Protein AF-A0A2E7SMY2-F1 (afdb_monomer)

Structure (mmCIF, N/CA/C/O backbone):
data_AF-A0A2E7SMY2-F1
#
_entry.id   AF-A0A2E7SMY2-F1
#
loop_
_atom_site.group_PDB
_atom_site.id
_atom_site.type_symbol
_atom_site.label_atom_id
_atom_site.label_alt_id
_atom_site.label_comp_id
_atom_site.label_asym_id
_atom_site.label_entity_id
_atom_site.label_seq_id
_atom_site.pdbx_PDB_ins_code
_atom_site.Cartn_x
_atom_site.Cartn_y
_atom_site.Cartn_z
_atom_site.occupancy
_atom_site.B_iso_or_equiv
_atom_site.auth_seq_id
_atom_site.auth_comp_id
_atom_site.auth_asym_id
_atom_site.auth_atom_id
_atom_site.pdbx_PDB_model_num
ATOM 1 N N . MET A 1 1 ? 43.739 27.733 -89.674 1.00 48.97 1 MET A N 1
ATOM 2 C CA . MET A 1 1 ? 43.282 26.503 -88.997 1.00 48.97 1 MET A CA 1
ATOM 3 C C . MET A 1 1 ? 43.674 26.650 -87.533 1.00 48.97 1 MET A C 1
ATOM 5 O O . MET A 1 1 ? 44.848 26.537 -87.219 1.00 48.97 1 MET A O 1
ATOM 9 N N . ALA A 1 2 ? 42.738 27.077 -86.688 1.00 45.75 2 ALA A N 1
ATOM 10 C CA . ALA A 1 2 ? 42.959 27.344 -85.267 1.00 45.75 2 ALA A CA 1
ATOM 11 C C . ALA A 1 2 ? 41.791 26.719 -84.498 1.00 45.75 2 ALA A C 1
ATOM 13 O O . ALA A 1 2 ? 40.633 26.977 -84.824 1.00 45.75 2 ALA A O 1
ATOM 14 N N . LEU A 1 3 ? 42.115 25.830 -83.561 1.00 45.59 3 LEU A N 1
ATOM 15 C CA . LEU A 1 3 ? 41.170 25.071 -82.748 1.00 45.59 3 LEU A CA 1
ATOM 16 C C . LEU A 1 3 ? 40.531 25.994 -81.703 1.00 45.59 3 LEU A C 1
ATOM 18 O O . LEU A 1 3 ? 41.228 26.617 -80.905 1.00 45.59 3 LEU A O 1
ATOM 22 N N . SER A 1 4 ? 39.200 26.069 -81.715 1.00 52.06 4 SER A N 1
ATOM 23 C CA . SER A 1 4 ? 38.393 26.717 -80.685 1.00 52.06 4 SER A CA 1
ATOM 24 C C . SER A 1 4 ? 38.454 25.905 -79.390 1.00 52.06 4 SER A C 1
ATOM 26 O O . SER A 1 4 ? 37.925 24.794 -79.325 1.00 52.06 4 SER A O 1
ATOM 28 N N . GLY A 1 5 ? 39.087 26.459 -78.357 1.00 44.16 5 GLY A N 1
ATOM 29 C CA . GLY A 1 5 ? 39.013 25.930 -76.999 1.00 44.16 5 GLY A CA 1
ATOM 30 C C . GLY A 1 5 ? 37.615 26.147 -76.428 1.00 44.16 5 GLY A C 1
ATOM 31 O O . GLY A 1 5 ? 37.268 27.259 -76.039 1.00 44.16 5 GLY A O 1
ATOM 32 N N . GLY A 1 6 ? 36.805 25.088 -76.400 1.00 51.91 6 GLY A N 1
ATOM 33 C CA . GLY A 1 6 ? 35.556 25.069 -75.649 1.00 51.91 6 GLY A CA 1
ATOM 34 C C . GLY A 1 6 ? 35.859 25.141 -74.155 1.00 51.91 6 GLY A C 1
ATOM 35 O O . GLY A 1 6 ? 36.512 24.255 -73.607 1.00 51.91 6 GLY A O 1
ATOM 36 N N . ALA A 1 7 ? 35.399 26.202 -73.498 1.00 47.94 7 ALA A N 1
ATOM 37 C CA . ALA A 1 7 ? 35.401 26.288 -72.047 1.00 47.94 7 ALA A CA 1
ATOM 38 C C . ALA A 1 7 ? 34.444 25.221 -71.488 1.00 47.94 7 ALA A C 1
ATOM 40 O O . ALA A 1 7 ? 33.233 25.296 -71.696 1.00 47.94 7 ALA A O 1
ATOM 41 N N . LEU A 1 8 ? 34.985 24.218 -70.794 1.00 48.34 8 LEU A N 1
ATOM 42 C CA . LEU A 1 8 ? 34.192 23.304 -69.978 1.00 48.34 8 LEU A CA 1
ATOM 43 C C . LEU A 1 8 ? 33.606 24.108 -68.813 1.00 48.34 8 LEU A C 1
ATOM 45 O O . LEU A 1 8 ? 34.329 24.588 -67.941 1.00 48.34 8 LEU A O 1
ATOM 49 N N . GLY A 1 9 ? 32.289 24.296 -68.842 1.00 42.78 9 GLY A N 1
ATOM 50 C CA . GLY A 1 9 ? 31.537 24.930 -67.771 1.00 42.78 9 GLY A CA 1
ATOM 51 C C . GLY A 1 9 ? 31.576 24.077 -66.508 1.00 42.78 9 GLY A C 1
ATOM 52 O O . GLY A 1 9 ? 30.846 23.098 -66.388 1.00 42.78 9 GLY A O 1
ATOM 53 N N . CYS A 1 10 ? 32.397 24.469 -65.538 1.00 46.75 10 CYS A N 1
ATOM 54 C CA . CYS A 1 10 ? 32.338 23.944 -64.178 1.00 46.75 10 CYS A CA 1
ATOM 55 C C . CYS A 1 10 ? 31.215 24.658 -63.410 1.00 46.75 10 CYS A C 1
ATOM 57 O O . CYS A 1 10 ? 31.465 25.521 -62.569 1.00 46.75 10 CYS A O 1
ATOM 59 N N . SER A 1 11 ? 29.958 24.333 -63.714 1.00 46.50 11 SER A N 1
ATOM 60 C CA . SER A 1 11 ? 28.812 24.722 -62.888 1.00 46.50 11 SER A CA 1
ATOM 61 C C . SER A 1 11 ? 28.410 23.541 -62.001 1.00 46.50 11 SER A C 1
ATOM 63 O O . SER A 1 11 ? 27.933 22.524 -62.485 1.00 46.50 11 SER A O 1
ATOM 65 N N . LYS A 1 12 ? 28.685 23.699 -60.698 1.00 55.66 12 LYS A N 1
ATOM 66 C CA . LYS A 1 12 ? 28.256 22.908 -59.527 1.00 55.66 12 LYS A CA 1
ATOM 67 C C . LYS A 1 12 ? 27.312 21.717 -59.786 1.00 55.66 12 LYS A C 1
ATOM 69 O O . LYS A 1 12 ? 26.125 21.935 -59.984 1.00 55.66 12 LYS A O 1
ATOM 74 N N . ILE A 1 13 ? 27.792 20.500 -59.508 1.00 47.25 13 ILE A N 1
ATOM 75 C CA . ILE A 1 13 ? 27.077 19.493 -58.690 1.00 47.25 13 ILE A CA 1
ATOM 76 C C . ILE A 1 13 ? 28.114 18.835 -57.763 1.00 47.25 13 ILE A C 1
ATOM 78 O O . ILE A 1 13 ? 28.345 17.635 -57.764 1.00 47.25 13 ILE A O 1
ATOM 82 N N . GLY A 1 14 ? 28.791 19.662 -56.966 1.00 41.94 14 GLY A N 1
ATOM 83 C CA . GLY A 1 14 ? 29.379 19.228 -55.700 1.00 41.94 14 GLY A CA 1
ATOM 84 C C . GLY A 1 14 ? 28.298 19.304 -54.631 1.00 41.94 14 GLY A C 1
ATOM 85 O O . GLY A 1 14 ? 28.424 20.051 -53.668 1.00 41.94 14 GLY A O 1
ATOM 86 N N . GLY A 1 15 ? 27.170 18.638 -54.879 1.00 42.31 15 GLY A N 1
ATOM 87 C CA . GLY A 1 15 ? 26.205 18.346 -53.842 1.00 42.31 15 GLY A CA 1
ATOM 88 C C . GLY A 1 15 ? 26.786 17.217 -53.016 1.00 42.31 15 GLY A C 1
ATOM 89 O O . GLY A 1 15 ? 26.300 16.095 -53.098 1.00 42.31 15 GLY A O 1
ATOM 90 N N . GLU A 1 16 ? 27.781 17.521 -52.183 1.00 46.47 16 GLU A N 1
ATOM 91 C CA . GLU A 1 16 ? 27.769 16.915 -50.862 1.00 46.47 16 GLU A CA 1
ATOM 92 C C . GLU A 1 16 ? 26.482 17.423 -50.207 1.00 46.47 16 GLU A C 1
ATOM 94 O O . GLU A 1 16 ? 26.459 18.348 -49.399 1.00 46.47 16 GLU A O 1
ATOM 99 N N . GLY A 1 17 ? 25.357 16.815 -50.595 1.00 40.88 17 GLY A N 1
ATOM 100 C CA . GLY A 1 17 ? 24.381 16.473 -49.598 1.00 40.88 17 GLY A CA 1
ATOM 101 C C . GLY A 1 17 ? 25.189 15.669 -48.604 1.00 40.88 17 GLY A C 1
ATOM 102 O O . GLY A 1 17 ? 25.409 14.478 -48.804 1.00 40.88 17 GLY A O 1
ATOM 103 N N . ILE A 1 18 ? 25.699 16.353 -47.577 1.00 49.97 18 ILE A N 1
ATOM 104 C CA . ILE A 1 18 ? 25.811 15.778 -46.253 1.00 49.97 18 ILE A CA 1
ATOM 105 C C . ILE A 1 18 ? 24.456 15.110 -46.105 1.00 49.97 18 ILE A C 1
ATOM 107 O O . ILE A 1 18 ? 23.443 15.795 -45.951 1.00 49.97 18 ILE A O 1
ATOM 111 N N . ALA A 1 19 ? 24.412 13.805 -46.370 1.00 54.25 19 ALA A N 1
ATOM 112 C CA . ALA A 1 19 ? 23.239 12.999 -46.161 1.00 54.25 19 ALA A CA 1
ATOM 113 C C . ALA A 1 19 ? 23.098 13.049 -44.652 1.00 54.25 19 ALA A C 1
ATOM 115 O O . ALA A 1 19 ? 23.738 12.281 -43.936 1.00 54.25 19 ALA A O 1
ATOM 116 N N . GLY A 1 20 ? 22.411 14.097 -44.186 1.00 52.16 20 GLY A N 1
ATOM 117 C CA . GLY A 1 20 ? 22.112 14.312 -42.795 1.00 52.16 20 GLY A CA 1
ATOM 118 C C . GLY A 1 20 ? 21.468 13.017 -42.385 1.00 52.16 20 GLY A C 1
ATOM 119 O O . GLY A 1 20 ? 20.419 12.661 -42.930 1.00 52.16 20 GLY A O 1
ATOM 120 N N . GLN A 1 21 ? 22.177 12.265 -41.544 1.00 55.28 21 GLN A N 1
ATOM 121 C CA . GLN A 1 21 ? 21.653 11.041 -40.974 1.00 55.28 21 GLN A CA 1
ATOM 122 C C . GLN A 1 21 ? 20.224 11.345 -40.528 1.00 55.28 21 GLN A C 1
ATOM 124 O O . GLN A 1 21 ? 19.989 12.458 -40.033 1.00 55.28 21 GLN A O 1
ATOM 129 N N . PRO A 1 22 ? 19.263 10.439 -40.779 1.00 57.53 22 PRO A N 1
ATOM 130 C CA . PRO A 1 22 ? 17.884 10.683 -40.404 1.00 57.53 22 PRO A CA 1
ATOM 131 C C . PRO A 1 22 ? 17.863 11.132 -38.946 1.00 57.53 22 PRO A C 1
ATOM 133 O O . PRO A 1 22 ? 18.251 10.384 -38.053 1.00 57.53 22 PRO A O 1
ATOM 136 N N . GLN A 1 23 ? 17.490 12.392 -38.725 1.00 64.12 23 GLN A N 1
ATOM 137 C CA . GLN A 1 23 ? 17.403 12.931 -37.382 1.00 64.12 23 GLN A CA 1
ATOM 138 C C . GLN A 1 23 ? 16.237 12.212 -36.718 1.00 64.12 23 GLN A C 1
ATOM 140 O O . GLN A 1 23 ? 15.113 12.237 -37.212 1.00 64.12 23 GLN A O 1
ATOM 145 N N . TYR A 1 24 ? 16.489 11.503 -35.630 1.00 65.69 24 TYR A N 1
ATOM 146 C CA . TYR A 1 24 ? 15.400 10.974 -34.827 1.00 65.69 24 TYR A CA 1
ATOM 147 C C . TYR A 1 24 ? 14.934 12.073 -33.882 1.00 65.69 24 TYR A C 1
ATOM 149 O O . TYR A 1 24 ? 15.748 12.795 -33.303 1.00 65.69 24 TYR A O 1
ATOM 157 N N . ALA A 1 25 ? 13.619 12.195 -33.715 1.00 68.94 25 ALA A N 1
ATOM 158 C CA . ALA A 1 25 ? 13.074 12.937 -32.594 1.00 68.94 25 ALA A CA 1
ATOM 159 C C . ALA A 1 25 ? 13.575 12.312 -31.284 1.00 68.94 25 ALA A C 1
ATOM 161 O O . ALA A 1 25 ? 13.945 11.131 -31.239 1.00 68.94 25 ALA A O 1
ATOM 162 N N . ALA A 1 26 ? 13.563 13.107 -30.215 1.00 70.12 26 ALA A N 1
ATOM 163 C CA . ALA A 1 26 ? 13.779 12.568 -28.884 1.00 70.12 26 ALA A CA 1
ATOM 164 C C . ALA A 1 26 ? 12.754 11.446 -28.623 1.00 70.12 26 ALA A C 1
ATOM 166 O O . ALA A 1 26 ? 11.582 11.605 -28.994 1.00 70.12 26 ALA A O 1
ATOM 167 N N . PRO A 1 27 ? 13.180 10.308 -28.052 1.00 75.69 27 PRO A N 1
ATOM 168 C CA . PRO A 1 27 ? 12.238 9.299 -27.607 1.00 75.69 27 PRO A CA 1
ATOM 169 C C . PRO A 1 27 ? 11.317 9.883 -26.530 1.00 75.69 27 PRO A C 1
ATOM 171 O O . PRO A 1 27 ? 11.678 10.813 -25.811 1.00 75.69 27 PRO A O 1
ATOM 174 N N . THR A 1 28 ? 10.116 9.328 -26.434 1.00 78.31 28 THR A N 1
ATOM 175 C CA . THR A 1 28 ? 9.186 9.576 -25.335 1.00 78.31 28 THR A CA 1
ATOM 176 C C . THR A 1 28 ? 8.809 8.243 -24.714 1.00 78.31 28 THR A C 1
ATOM 178 O O . THR A 1 28 ? 8.415 7.329 -25.446 1.00 78.31 28 THR A O 1
ATOM 181 N N . VAL A 1 29 ? 8.853 8.157 -23.389 1.00 83.38 29 VAL A N 1
ATOM 182 C CA . VAL A 1 29 ? 8.230 7.081 -22.618 1.00 83.38 29 VAL A CA 1
ATOM 183 C C . VAL A 1 29 ? 7.043 7.653 -21.855 1.00 83.38 29 VAL A C 1
ATOM 185 O O . VAL A 1 29 ? 7.088 8.805 -21.427 1.00 83.38 29 VAL A O 1
ATOM 188 N N . SER A 1 30 ? 5.985 6.869 -21.700 1.00 84.12 30 SER A N 1
ATOM 189 C CA . SER A 1 30 ? 4.926 7.166 -20.738 1.00 84.12 30 SER A CA 1
ATOM 190 C C . SER A 1 30 ? 4.522 5.884 -20.033 1.00 84.12 30 SER A C 1
ATOM 192 O O . SER A 1 30 ? 4.145 4.907 -20.689 1.00 84.12 30 SER A O 1
ATOM 194 N N . VAL A 1 31 ? 4.639 5.879 -18.711 1.00 84.06 31 VAL A N 1
ATOM 195 C CA . VAL A 1 31 ? 4.282 4.749 -17.855 1.00 84.06 31 VAL A CA 1
ATOM 196 C C . VAL A 1 31 ? 2.776 4.781 -17.627 1.00 84.06 31 VAL A C 1
ATOM 198 O O . VAL A 1 31 ? 2.181 5.827 -17.371 1.00 84.06 31 VAL A O 1
ATOM 201 N N . ALA A 1 32 ? 2.125 3.629 -17.780 1.00 84.00 32 ALA A N 1
ATOM 202 C CA . ALA A 1 32 ? 0.706 3.514 -17.491 1.00 84.00 32 ALA A CA 1
ATOM 203 C C . ALA A 1 32 ? 0.468 3.785 -16.001 1.00 84.00 32 ALA A C 1
ATOM 205 O O . ALA A 1 32 ? 1.202 3.272 -15.159 1.00 84.00 32 ALA A O 1
ATOM 206 N N . ALA A 1 33 ? -0.580 4.553 -15.685 1.00 75.00 33 ALA A N 1
ATOM 207 C CA . ALA A 1 33 ? -0.939 4.842 -14.303 1.00 75.00 33 ALA A CA 1
ATOM 208 C C . ALA A 1 33 ? -1.098 3.535 -13.511 1.00 75.00 33 ALA A C 1
ATOM 210 O O . ALA A 1 33 ? -1.875 2.654 -13.887 1.00 75.00 33 ALA A O 1
ATOM 211 N N . ILE A 1 34 ? -0.359 3.428 -12.412 1.00 72.19 34 ILE A N 1
ATOM 212 C CA . ILE A 1 34 ? -0.368 2.271 -11.538 1.00 72.19 34 ILE A CA 1
ATOM 213 C C . ILE A 1 34 ? -1.361 2.573 -10.419 1.00 72.19 34 ILE A C 1
ATOM 215 O O . ILE A 1 34 ? -1.192 3.517 -9.652 1.00 72.19 34 ILE A O 1
ATOM 219 N N . GLY A 1 35 ? -2.454 1.812 -10.381 1.00 65.25 35 GLY A N 1
ATOM 220 C CA . GLY A 1 35 ? -3.429 1.891 -9.297 1.00 65.25 35 GLY A CA 1
ATOM 221 C C . GLY A 1 35 ? -2.928 1.208 -8.023 1.00 65.25 35 GLY A C 1
ATOM 222 O O . GLY A 1 35 ? -1.779 0.780 -7.931 1.00 65.25 35 GLY A O 1
ATOM 223 N N . THR A 1 36 ? -3.815 1.046 -7.042 1.00 66.25 36 THR A N 1
ATOM 224 C CA . THR A 1 36 ? -3.506 0.248 -5.852 1.00 66.25 36 THR A CA 1
ATOM 225 C C . THR A 1 36 ? -3.148 -1.187 -6.246 1.00 66.25 36 THR A C 1
ATOM 227 O O . THR A 1 36 ? -3.868 -1.823 -7.024 1.00 66.25 36 THR A O 1
ATOM 230 N N . VAL A 1 37 ? -2.040 -1.709 -5.715 1.00 65.12 37 VAL A N 1
ATOM 231 C CA . VAL A 1 37 ? -1.574 -3.065 -6.040 1.00 65.12 37 VAL A CA 1
ATOM 232 C C . VAL A 1 37 ? -2.511 -4.104 -5.445 1.00 65.12 37 VAL A C 1
ATOM 234 O O . VAL A 1 37 ? -2.451 -4.410 -4.261 1.00 65.12 37 VAL A O 1
ATOM 237 N N . THR A 1 38 ? -3.346 -4.704 -6.285 1.00 61.06 38 THR A N 1
ATOM 238 C CA . THR A 1 38 ? -4.286 -5.760 -5.876 1.00 61.06 38 THR A CA 1
ATOM 239 C C . THR A 1 38 ? -3.784 -7.173 -6.181 1.00 61.06 38 THR A C 1
ATOM 241 O O . THR A 1 38 ? -4.417 -8.147 -5.776 1.00 61.06 38 THR A O 1
ATOM 244 N N . ALA A 1 39 ? -2.647 -7.305 -6.871 1.00 63.06 39 ALA A N 1
ATOM 245 C CA . ALA A 1 39 ? -2.094 -8.585 -7.301 1.00 63.06 39 ALA A CA 1
ATOM 246 C C . ALA A 1 39 ? -0.558 -8.602 -7.253 1.00 63.06 39 ALA A C 1
ATOM 248 O O . ALA A 1 39 ? 0.097 -7.597 -7.526 1.00 63.06 39 ALA A O 1
ATOM 249 N N . ASN A 1 40 ? -0.004 -9.778 -6.956 1.00 74.81 40 ASN A N 1
ATOM 250 C CA . ASN A 1 40 ? 1.418 -10.093 -7.047 1.00 74.81 40 ASN A CA 1
ATOM 251 C C . ASN A 1 40 ? 1.574 -11.360 -7.924 1.00 74.81 40 ASN A C 1
ATOM 253 O O . ASN A 1 40 ? 0.869 -12.337 -7.648 1.00 74.81 40 ASN A O 1
ATOM 257 N N . PRO A 1 41 ? 2.428 -11.386 -8.970 1.00 86.06 41 PRO A N 1
ATOM 258 C CA . PRO A 1 41 ? 3.388 -10.354 -9.374 1.00 86.06 41 PRO A CA 1
ATOM 259 C C . PRO A 1 41 ? 2.732 -9.058 -9.870 1.00 86.06 41 PRO A C 1
ATOM 261 O O . PRO A 1 41 ? 1.707 -9.075 -10.551 1.00 86.06 41 PRO A O 1
ATOM 264 N N . HIS A 1 42 ? 3.351 -7.932 -9.526 1.00 83.94 42 HIS A N 1
ATOM 265 C CA . HIS A 1 42 ? 2.966 -6.598 -9.973 1.00 83.94 42 HIS A CA 1
ATOM 266 C C . HIS A 1 42 ? 3.495 -6.341 -11.388 1.00 83.94 42 HIS A C 1
ATOM 268 O O . HIS A 1 42 ? 4.668 -6.587 -11.657 1.00 83.94 42 HIS A O 1
ATOM 274 N N . THR A 1 43 ? 2.655 -5.837 -12.297 1.00 90.75 43 THR A N 1
ATOM 275 C CA . THR A 1 43 ? 3.049 -5.577 -13.692 1.00 90.75 43 THR A CA 1
ATOM 276 C C . THR A 1 43 ? 3.083 -4.086 -13.985 1.00 90.75 43 THR A C 1
ATOM 278 O O . THR A 1 43 ? 2.066 -3.404 -13.898 1.00 90.75 43 THR A O 1
ATOM 281 N N . VAL A 1 44 ? 4.246 -3.603 -14.410 1.00 90.12 44 VAL A N 1
ATOM 282 C CA . VAL A 1 44 ? 4.450 -2.247 -14.927 1.00 90.12 44 VAL A CA 1
ATOM 283 C C . VAL A 1 44 ? 4.284 -2.296 -16.437 1.00 90.12 44 VAL A C 1
ATOM 285 O O . VAL A 1 44 ? 4.832 -3.190 -17.074 1.00 90.12 44 VAL A O 1
ATOM 288 N N . SER A 1 45 ? 3.541 -1.358 -17.021 1.0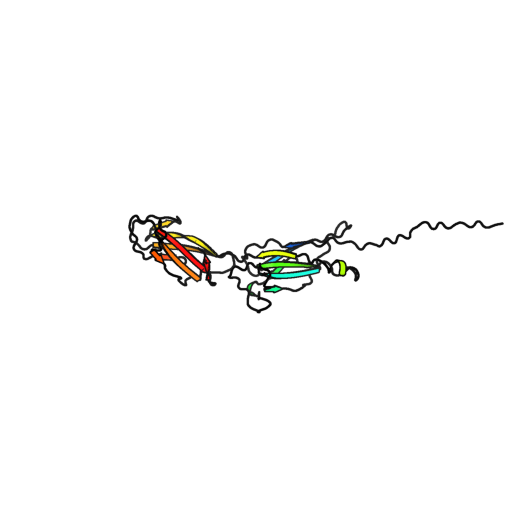0 92.19 45 SER A N 1
ATOM 289 C CA . SER A 1 45 ? 3.402 -1.217 -18.478 1.00 92.19 45 SER A CA 1
ATOM 290 C C . SER A 1 45 ? 3.738 0.205 -18.902 1.00 92.19 45 SER A C 1
ATOM 292 O O . SER A 1 45 ? 3.475 1.148 -18.159 1.00 92.19 45 SER A O 1
ATOM 294 N N . TRP A 1 46 ? 4.301 0.374 -20.092 1.00 94.06 46 TRP A N 1
ATOM 295 C CA . TRP A 1 46 ? 4.640 1.685 -20.638 1.00 94.06 46 TRP A CA 1
ATOM 296 C C . TRP A 1 46 ? 4.376 1.747 -22.137 1.00 94.06 46 TRP A C 1
ATOM 298 O O . TRP A 1 46 ? 4.195 0.739 -22.816 1.00 94.06 46 TRP A O 1
ATOM 308 N N . THR A 1 47 ? 4.360 2.961 -22.664 1.00 90.81 47 THR A N 1
ATOM 309 C CA . THR A 1 47 ? 4.360 3.229 -24.097 1.00 90.81 47 THR A CA 1
ATOM 310 C C . THR A 1 47 ? 5.664 3.904 -24.476 1.00 90.81 47 THR A C 1
ATOM 312 O O . THR A 1 47 ? 6.206 4.706 -23.717 1.00 90.81 47 THR A O 1
ATOM 315 N N . TYR A 1 48 ? 6.169 3.567 -25.656 1.00 87.62 48 TYR A N 1
ATOM 316 C CA . TYR A 1 48 ? 7.364 4.164 -26.228 1.00 87.62 48 TYR A CA 1
ATOM 317 C C . TYR A 1 48 ? 7.034 4.752 -27.594 1.00 87.62 48 TYR A C 1
ATOM 319 O O . TYR A 1 48 ? 6.336 4.130 -28.400 1.00 87.62 48 TYR A O 1
ATOM 327 N N . SER A 1 49 ? 7.544 5.949 -27.872 1.00 84.44 49 SER A N 1
ATOM 328 C CA . SER A 1 49 ? 7.443 6.548 -29.197 1.00 84.44 49 SER A CA 1
ATOM 329 C C . SER A 1 49 ? 8.732 7.274 -29.564 1.00 84.44 49 SER A C 1
ATOM 331 O O . SER A 1 49 ? 9.245 8.079 -28.794 1.00 84.44 49 SER A O 1
ATOM 333 N N . GLN A 1 50 ? 9.253 7.009 -30.760 1.00 79.81 50 GLN A N 1
ATOM 334 C CA . GLN A 1 50 ? 10.348 7.775 -31.345 1.00 79.81 50 GLN A CA 1
ATOM 335 C C . GLN A 1 50 ? 10.069 7.974 -32.831 1.00 79.81 50 GLN A C 1
ATOM 337 O O . GLN A 1 50 ? 10.039 7.024 -33.614 1.00 79.81 50 GLN A O 1
ATOM 342 N N . LYS A 1 51 ? 9.831 9.223 -33.239 1.00 73.44 51 LYS A N 1
ATOM 343 C CA . LYS A 1 51 ? 9.592 9.550 -34.651 1.00 73.44 51 LYS A CA 1
ATOM 344 C C . LYS A 1 51 ? 10.921 9.693 -35.383 1.00 73.44 51 LYS A C 1
ATOM 346 O O . LYS A 1 51 ? 11.787 10.439 -34.939 1.00 73.44 51 LYS A O 1
ATOM 351 N N . GLN A 1 52 ? 11.058 9.060 -36.541 1.00 68.25 52 GLN A N 1
ATOM 352 C CA . GLN A 1 52 ? 12.137 9.374 -37.475 1.00 68.25 52 GLN A CA 1
ATOM 353 C C . GLN A 1 52 ? 11.756 10.633 -38.273 1.00 68.25 52 GLN A C 1
ATOM 355 O O . GLN A 1 52 ? 10.718 10.664 -38.940 1.00 68.25 52 GLN A O 1
ATOM 360 N N . GLN A 1 53 ? 12.549 11.704 -38.191 1.00 60.97 53 GLN A N 1
ATOM 361 C CA . GLN A 1 53 ? 12.275 12.951 -38.910 1.00 60.97 53 GLN A CA 1
ATOM 362 C C . GLN A 1 53 ? 12.403 12.710 -40.419 1.00 60.97 53 GLN A C 1
ATOM 364 O O . GLN A 1 53 ? 13.431 12.252 -40.911 1.00 60.97 53 GLN A O 1
ATOM 369 N N . GLY A 1 54 ? 11.339 13.016 -41.167 1.00 60.84 54 GLY A N 1
ATOM 370 C CA . GLY A 1 54 ? 11.328 12.938 -42.632 1.00 60.84 54 GLY A CA 1
ATOM 371 C C . GLY A 1 54 ? 10.928 11.586 -43.237 1.00 60.84 54 GLY A C 1
ATOM 372 O O . GLY A 1 54 ? 10.814 11.501 -44.458 1.00 60.84 54 GLY A O 1
ATOM 373 N N . GLN A 1 55 ? 10.647 10.553 -42.436 1.00 54.53 55 GLN A N 1
ATOM 374 C CA . GLN A 1 55 ? 10.112 9.280 -42.938 1.00 54.53 55 GLN A CA 1
ATOM 375 C C . GLN A 1 55 ? 8.584 9.218 -42.832 1.00 54.53 55 GLN A C 1
ATOM 377 O O . GLN A 1 55 ? 7.983 9.655 -41.852 1.00 54.53 55 GLN A O 1
ATOM 382 N N . ARG A 1 56 ? 7.945 8.687 -43.885 1.00 51.69 56 ARG A N 1
ATOM 383 C CA . ARG A 1 56 ? 6.480 8.614 -44.018 1.00 51.69 56 ARG A CA 1
ATOM 384 C C . ARG A 1 56 ? 5.826 7.490 -43.203 1.00 51.69 56 ARG A C 1
ATOM 386 O O . ARG A 1 56 ? 4.610 7.538 -43.063 1.00 51.69 56 ARG A O 1
ATOM 393 N N . ALA A 1 57 ? 6.571 6.529 -42.654 1.00 44.62 57 ALA A N 1
ATOM 394 C CA . 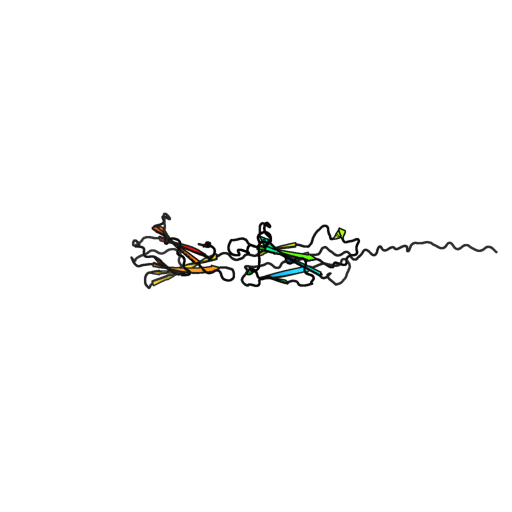ALA A 1 57 ? 6.055 5.545 -41.697 1.00 44.62 57 ALA A CA 1
ATOM 395 C C . ALA A 1 57 ? 7.201 4.723 -41.082 1.00 44.62 57 ALA A C 1
ATOM 397 O O . ALA A 1 57 ? 8.030 4.200 -41.818 1.00 44.62 57 ALA A O 1
ATOM 398 N N . GLY A 1 58 ? 7.203 4.583 -39.753 1.00 56.56 58 GLY A N 1
ATOM 399 C CA . GLY A 1 58 ? 8.139 3.756 -38.985 1.00 56.56 58 GLY A CA 1
ATOM 400 C C . GLY A 1 58 ? 8.645 4.498 -37.749 1.00 56.56 58 GLY A C 1
ATOM 401 O O . GLY A 1 58 ? 9.461 5.408 -37.866 1.00 56.56 58 GLY A O 1
ATOM 402 N N . ALA A 1 59 ? 8.127 4.159 -36.566 1.00 66.69 59 ALA A N 1
ATOM 403 C CA . ALA A 1 59 ? 8.763 4.573 -35.318 1.00 66.69 59 ALA A CA 1
ATOM 404 C C . ALA A 1 59 ? 10.062 3.773 -35.165 1.00 66.69 59 ALA A C 1
ATOM 406 O O . ALA A 1 59 ? 10.068 2.578 -35.470 1.00 66.69 59 ALA A O 1
ATOM 407 N N . ALA A 1 60 ? 11.149 4.407 -34.720 1.00 75.31 60 ALA A N 1
ATOM 408 C CA . ALA A 1 60 ? 12.323 3.632 -34.328 1.00 75.31 60 A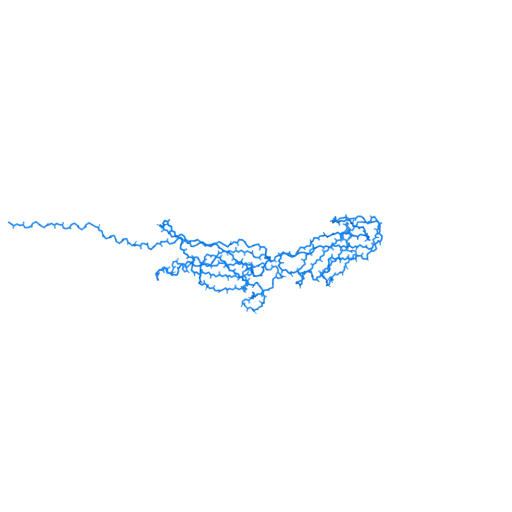LA A CA 1
ATOM 409 C C . ALA A 1 60 ? 11.892 2.712 -33.169 1.00 75.31 60 ALA A C 1
ATOM 411 O O . ALA A 1 60 ? 11.162 3.191 -32.299 1.00 75.31 60 ALA A O 1
ATOM 412 N N . PRO A 1 61 ? 12.225 1.411 -33.174 1.00 82.00 61 PRO A N 1
ATOM 413 C CA . PRO A 1 61 ? 11.865 0.528 -32.071 1.00 82.00 61 PRO A CA 1
ATOM 414 C C . PRO A 1 61 ? 12.726 0.838 -30.842 1.00 82.00 61 PRO A C 1
ATOM 416 O O . PRO A 1 61 ? 13.877 1.246 -30.976 1.00 82.00 61 PRO A O 1
ATOM 419 N N . GLN A 1 62 ? 12.190 0.612 -29.643 1.00 85.56 62 GLN A N 1
ATOM 420 C CA . GLN A 1 62 ? 13.040 0.521 -28.455 1.00 85.56 62 GLN A CA 1
ATOM 421 C C . GLN A 1 62 ? 13.908 -0.745 -28.557 1.00 85.56 62 GLN A C 1
ATOM 423 O O . GLN A 1 62 ? 13.448 -1.768 -29.071 1.00 85.56 62 GLN A O 1
ATOM 428 N N . GLU A 1 63 ? 15.142 -0.683 -28.066 1.00 86.25 63 GLU A N 1
ATOM 429 C CA . GLU A 1 63 ? 16.056 -1.835 -28.024 1.00 86.25 63 GLU A CA 1
ATOM 430 C C . GLU A 1 63 ? 16.435 -2.241 -26.600 1.00 86.25 63 GLU A C 1
ATOM 432 O O . GLU A 1 63 ? 16.854 -3.382 -26.387 1.00 86.25 63 GLU A O 1
ATOM 437 N N . PHE A 1 64 ? 16.305 -1.327 -25.632 1.00 87.62 64 PHE A N 1
ATOM 438 C CA . PHE A 1 64 ? 16.578 -1.616 -24.230 1.00 87.62 64 PHE A CA 1
ATOM 439 C C . PHE A 1 64 ? 15.589 -0.919 -23.304 1.00 87.62 64 PHE A C 1
ATOM 441 O O . PHE A 1 64 ? 15.119 0.185 -23.587 1.00 87.62 64 PHE A O 1
ATOM 448 N N . TYR A 1 65 ? 15.351 -1.533 -22.152 1.00 90.25 65 TYR A N 1
ATOM 449 C CA . TYR A 1 65 ? 14.578 -0.957 -21.060 1.00 90.25 65 TYR A CA 1
ATOM 450 C C . TYR A 1 65 ? 15.224 -1.270 -19.706 1.00 90.25 65 TYR A C 1
ATOM 452 O O . TYR A 1 65 ? 16.032 -2.192 -19.582 1.00 90.25 65 TYR A O 1
ATOM 460 N N . ARG A 1 66 ? 14.877 -0.491 -18.685 1.00 93.12 66 ARG A N 1
ATOM 461 C CA . ARG A 1 66 ? 15.287 -0.661 -17.289 1.00 93.12 66 ARG A CA 1
ATOM 462 C C . ARG A 1 66 ? 14.117 -0.282 -16.391 1.00 93.12 66 ARG A C 1
ATOM 464 O O . ARG A 1 66 ? 13.460 0.728 -16.638 1.00 93.12 66 ARG A O 1
ATOM 471 N N . ILE A 1 67 ? 13.861 -1.094 -15.371 1.00 93.50 67 ILE A N 1
ATOM 472 C CA . ILE A 1 67 ? 12.805 -0.869 -14.382 1.00 93.50 67 ILE A CA 1
ATOM 473 C C . ILE A 1 67 ? 13.458 -0.696 -13.018 1.00 93.50 67 ILE A C 1
ATOM 475 O O . ILE A 1 67 ? 14.208 -1.570 -12.575 1.00 93.50 67 ILE A O 1
ATOM 479 N N . GLU A 1 68 ? 13.145 0.409 -12.351 1.00 93.25 68 GLU A N 1
ATOM 480 C CA . GLU A 1 68 ? 13.615 0.700 -10.999 1.00 93.25 68 GLU A CA 1
ATOM 481 C C . GLU A 1 68 ? 12.424 0.874 -10.055 1.00 93.25 68 GLU A C 1
ATOM 483 O O . GLU A 1 68 ? 11.480 1.607 -10.350 1.00 93.25 68 GLU A O 1
ATOM 488 N N . TYR A 1 69 ? 12.486 0.207 -8.905 1.00 91.06 69 TYR A N 1
ATOM 489 C CA . TYR A 1 69 ? 11.570 0.417 -7.784 1.00 91.06 69 TYR A CA 1
ATOM 490 C C . TYR A 1 69 ? 12.309 1.224 -6.726 1.00 91.06 69 TYR A C 1
ATOM 492 O O . TYR A 1 69 ? 13.319 0.760 -6.191 1.00 91.06 69 TYR A O 1
ATOM 500 N N . ILE A 1 70 ? 11.828 2.428 -6.439 1.00 89.69 70 ILE A N 1
ATOM 501 C CA . ILE A 1 70 ? 12.501 3.407 -5.581 1.00 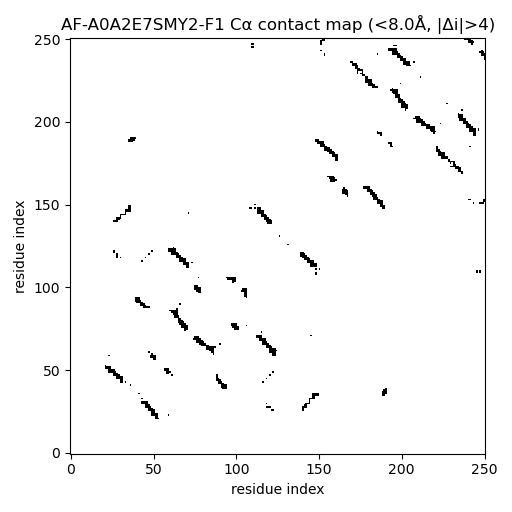89.69 70 ILE A CA 1
ATOM 502 C C . ILE A 1 70 ? 11.506 3.869 -4.511 1.00 89.69 70 ILE A C 1
ATOM 504 O O . ILE A 1 70 ? 10.309 3.893 -4.772 1.00 89.69 70 ILE A O 1
ATOM 508 N N . SER A 1 71 ? 11.955 4.215 -3.306 1.00 84.94 71 SER A N 1
ATOM 509 C CA . SER A 1 71 ? 11.106 4.948 -2.356 1.00 84.94 71 SER A CA 1
ATOM 510 C C . SER A 1 71 ? 10.652 6.288 -2.949 1.00 84.94 71 SER A C 1
ATOM 512 O O . SER A 1 71 ? 11.361 6.866 -3.773 1.00 84.94 71 SER A O 1
ATOM 514 N N . ASP A 1 72 ? 9.497 6.812 -2.532 1.00 77.25 72 ASP A N 1
ATOM 515 C CA . ASP A 1 72 ? 8.981 8.091 -3.063 1.00 77.25 72 ASP A CA 1
ATOM 516 C C . ASP A 1 72 ? 9.910 9.286 -2.863 1.00 77.25 72 ASP A C 1
ATOM 518 O O . ASP A 1 72 ? 9.928 10.213 -3.670 1.00 77.25 72 ASP A O 1
ATOM 522 N N . ASP A 1 73 ? 10.693 9.281 -1.785 1.00 78.25 73 ASP A N 1
ATOM 523 C CA . ASP A 1 73 ? 11.695 10.314 -1.518 1.00 78.25 73 ASP A CA 1
ATOM 524 C C . ASP A 1 73 ? 12.966 10.149 -2.375 1.00 78.25 73 ASP A C 1
ATOM 526 O O . ASP A 1 73 ? 13.894 10.954 -2.282 1.00 78.25 73 ASP A O 1
ATOM 530 N N . GLY A 1 74 ? 13.028 9.098 -3.197 1.00 82.94 74 GLY A N 1
ATOM 531 C CA . GLY A 1 74 ? 14.159 8.766 -4.053 1.00 82.94 74 GLY A CA 1
ATOM 532 C C . GLY A 1 74 ? 15.382 8.221 -3.313 1.00 82.94 74 GLY A C 1
ATOM 533 O O . GLY A 1 74 ? 16.416 8.012 -3.947 1.00 82.94 74 GLY A O 1
ATOM 534 N N . SER A 1 75 ? 15.313 8.017 -1.992 1.00 87.38 75 SER A N 1
ATOM 535 C CA . SER A 1 75 ? 16.491 7.726 -1.165 1.00 87.38 75 SER A CA 1
ATOM 536 C C . SER A 1 75 ? 16.935 6.261 -1.191 1.00 87.38 75 SER A C 1
ATOM 538 O O . SER A 1 75 ? 18.107 5.971 -0.938 1.00 87.38 75 SER A O 1
ATOM 540 N N . ILE A 1 76 ? 16.028 5.330 -1.503 1.00 88.00 76 ILE A N 1
ATOM 541 C CA . ILE A 1 76 ? 16.280 3.887 -1.478 1.00 88.00 76 ILE A CA 1
ATOM 542 C C . ILE A 1 76 ? 15.842 3.255 -2.796 1.00 88.00 76 ILE A C 1
ATOM 544 O O . ILE A 1 76 ? 14.671 3.308 -3.156 1.00 88.00 76 ILE A O 1
ATOM 548 N N . THR A 1 77 ? 16.754 2.546 -3.459 1.00 92.56 77 THR A N 1
ATOM 549 C CA . THR A 1 77 ? 16.419 1.633 -4.561 1.00 92.56 77 THR A CA 1
ATOM 550 C C . THR A 1 77 ? 16.174 0.229 -4.009 1.00 92.56 77 THR A C 1
ATOM 552 O O . THR A 1 77 ? 17.034 -0.338 -3.337 1.00 92.56 77 THR A O 1
ATOM 555 N N . TYR A 1 78 ? 15.015 -0.354 -4.306 1.00 90.00 78 TYR A N 1
ATOM 556 C CA . TYR A 1 78 ? 14.628 -1.708 -3.891 1.00 90.00 78 TYR A CA 1
ATOM 557 C C . TYR A 1 78 ? 14.820 -2.766 -4.979 1.00 90.00 78 TYR A C 1
ATOM 559 O O . TYR A 1 78 ? 14.903 -3.964 -4.706 1.00 90.00 78 TYR A O 1
ATOM 567 N N . SER A 1 79 ? 14.834 -2.345 -6.236 1.00 94.06 79 SER A N 1
ATOM 568 C CA . SER A 1 79 ? 15.213 -3.192 -7.358 1.00 94.06 79 SER A CA 1
ATOM 569 C C . SER A 1 79 ? 15.590 -2.321 -8.533 1.00 94.06 79 SER A C 1
ATOM 571 O O . SER A 1 79 ? 15.039 -1.239 -8.723 1.00 94.06 79 SER A O 1
ATOM 573 N N . ASP A 1 80 ? 16.538 -2.835 -9.295 1.00 94.50 80 ASP A N 1
ATOM 574 C CA . ASP A 1 80 ? 16.984 -2.301 -10.558 1.00 94.50 80 ASP A CA 1
ATOM 575 C C . ASP A 1 80 ? 17.280 -3.499 -11.460 1.00 94.50 80 ASP A C 1
ATOM 577 O O . ASP A 1 80 ? 18.116 -4.344 -11.129 1.00 94.50 80 ASP A O 1
ATOM 581 N N . THR A 1 81 ? 16.572 -3.605 -12.581 1.00 94.06 81 THR A N 1
ATOM 582 C CA . THR A 1 81 ? 16.784 -4.695 -13.546 1.00 94.06 81 THR A CA 1
ATOM 583 C C . THR A 1 81 ? 18.109 -4.574 -14.300 1.00 94.06 81 THR A C 1
ATOM 585 O O . THR A 1 81 ? 18.499 -5.503 -15.005 1.00 94.06 81 THR A O 1
ATOM 588 N N . GLY A 1 82 ? 18.778 -3.421 -14.212 1.00 92.69 82 GLY A N 1
ATOM 589 C CA . GLY A 1 82 ? 19.775 -2.996 -15.184 1.00 92.69 82 GLY A CA 1
ATOM 590 C C . GLY A 1 82 ? 19.151 -2.780 -16.566 1.00 92.69 82 GLY A C 1
ATOM 591 O O . GLY A 1 82 ? 17.930 -2.833 -16.739 1.00 92.69 82 GLY A O 1
ATOM 592 N N . TRP A 1 83 ? 20.003 -2.541 -17.566 1.00 91.25 83 TRP A N 1
ATOM 593 C CA . TRP A 1 83 ? 19.574 -2.463 -18.962 1.00 91.25 83 TRP A CA 1
ATOM 594 C C . TRP A 1 83 ? 19.308 -3.857 -19.518 1.00 91.25 83 TRP A C 1
ATOM 596 O O . TRP A 1 83 ? 20.232 -4.647 -19.720 1.00 91.25 83 TRP A O 1
ATOM 606 N N . VAL A 1 84 ? 18.043 -4.133 -19.798 1.00 91.25 84 VAL A N 1
ATOM 607 C CA . VAL A 1 84 ? 17.578 -5.355 -20.446 1.00 91.25 84 VAL A CA 1
ATOM 608 C C . VAL A 1 84 ? 17.411 -5.073 -21.932 1.00 91.25 84 VAL A C 1
ATOM 610 O O . VAL A 1 84 ? 16.793 -4.081 -22.304 1.00 91.25 84 VAL A O 1
ATOM 613 N N . SER A 1 85 ? 17.975 -5.926 -22.790 1.00 90.00 85 SER A N 1
ATOM 614 C CA . SER A 1 85 ? 17.747 -5.837 -24.235 1.00 90.00 85 SER A CA 1
ATOM 615 C C . SER A 1 85 ? 16.375 -6.410 -24.574 1.00 90.00 85 SER A C 1
ATOM 617 O O . SER A 1 85 ? 16.067 -7.535 -24.182 1.00 90.00 85 SER A O 1
ATOM 619 N N . GLY A 1 86 ? 15.562 -5.654 -25.303 1.00 89.38 86 GLY A N 1
ATOM 620 C CA . GLY A 1 86 ? 14.229 -6.082 -25.695 1.00 89.38 86 GLY A CA 1
ATOM 621 C C . GLY A 1 86 ? 13.338 -4.940 -26.161 1.00 89.38 86 GLY A C 1
ATOM 622 O O . GLY A 1 86 ? 13.607 -3.763 -25.924 1.00 89.38 86 GLY A O 1
ATOM 623 N N . ALA A 1 87 ? 12.246 -5.331 -26.816 1.00 90.06 87 ALA A N 1
ATOM 624 C CA . ALA A 1 87 ? 11.187 -4.437 -27.267 1.00 90.06 87 ALA A CA 1
ATOM 625 C C . ALA A 1 87 ? 9.910 -4.565 -26.418 1.00 90.06 87 ALA A C 1
ATOM 627 O O . ALA A 1 87 ? 8.856 -4.082 -26.835 1.00 90.06 87 ALA A O 1
ATOM 628 N N . ASP A 1 88 ? 9.997 -5.186 -25.240 1.00 94.75 88 ASP A N 1
ATOM 629 C CA . ASP A 1 88 ? 8.866 -5.377 -24.334 1.00 94.75 88 ASP A CA 1
ATOM 630 C C . ASP A 1 88 ? 8.335 -4.047 -23.804 1.00 94.75 88 ASP A C 1
ATOM 632 O O . ASP A 1 88 ? 9.095 -3.137 -23.498 1.00 94.75 88 ASP A O 1
ATOM 636 N N . THR A 1 89 ? 7.019 -3.928 -23.672 1.00 93.62 89 THR A N 1
ATOM 637 C CA . THR A 1 89 ? 6.339 -2.732 -23.139 1.00 93.62 89 THR A CA 1
ATOM 638 C C . THR A 1 89 ? 5.696 -2.995 -21.779 1.00 93.62 89 THR A C 1
ATOM 640 O O . THR A 1 89 ? 4.815 -2.253 -21.340 1.00 93.62 89 THR A O 1
ATOM 643 N N . SER A 1 90 ? 6.083 -4.095 -21.135 1.00 95.12 90 SER A N 1
ATOM 644 C CA . SER A 1 90 ? 5.614 -4.480 -19.810 1.00 95.12 90 SER A CA 1
ATOM 645 C C . SER A 1 90 ? 6.634 -5.349 -19.088 1.00 95.12 90 SER A C 1
ATOM 647 O O . SER A 1 90 ? 7.315 -6.153 -19.723 1.00 95.12 90 SER A O 1
ATOM 649 N N . TYR A 1 91 ? 6.684 -5.249 -17.763 1.00 94.88 91 TYR A N 1
ATOM 650 C CA . TYR A 1 91 ? 7.554 -6.056 -16.917 1.00 94.88 91 TYR A CA 1
ATOM 651 C C . TYR A 1 91 ? 6.837 -6.449 -15.624 1.00 94.88 91 TYR A C 1
ATOM 653 O O . TYR A 1 91 ? 6.268 -5.594 -14.942 1.00 94.88 91 TYR A O 1
ATOM 661 N N . ALA A 1 92 ? 6.866 -7.741 -15.293 1.00 94.38 92 ALA A N 1
ATOM 662 C CA . ALA A 1 92 ? 6.268 -8.280 -14.077 1.00 94.38 92 ALA A CA 1
ATOM 663 C C . ALA A 1 92 ? 7.336 -8.489 -12.994 1.00 94.38 92 ALA A C 1
ATOM 665 O O . ALA A 1 92 ? 8.348 -9.151 -13.227 1.00 94.38 92 ALA A O 1
ATOM 666 N N . THR A 1 93 ? 7.085 -7.965 -11.799 1.00 90.56 93 THR A N 1
ATOM 667 C CA . THR A 1 93 ? 7.966 -8.060 -10.634 1.00 90.56 93 THR A CA 1
ATOM 668 C C . THR A 1 93 ? 7.216 -8.680 -9.467 1.00 90.56 93 THR A C 1
ATOM 670 O O . THR A 1 93 ? 6.125 -8.239 -9.112 1.00 90.56 93 THR A O 1
ATOM 673 N N . ASP A 1 94 ? 7.820 -9.676 -8.825 1.00 89.69 94 ASP A N 1
ATOM 674 C CA . ASP A 1 94 ? 7.355 -10.145 -7.523 1.00 89.69 94 ASP A CA 1
ATOM 675 C C . ASP A 1 94 ? 7.791 -9.144 -6.443 1.00 89.69 94 ASP A C 1
ATOM 677 O O . ASP A 1 94 ? 8.978 -9.046 -6.116 1.00 89.69 94 ASP A O 1
ATOM 681 N N . LEU A 1 95 ? 6.835 -8.388 -5.895 1.00 83.75 95 LEU A N 1
ATOM 682 C CA . LEU A 1 95 ? 7.121 -7.352 -4.899 1.00 83.75 95 LEU A CA 1
ATOM 683 C C . LEU A 1 95 ? 7.706 -7.932 -3.602 1.00 83.75 95 LEU A C 1
ATOM 685 O O . LEU A 1 95 ? 8.412 -7.227 -2.885 1.00 83.75 95 LEU A O 1
ATOM 689 N N . THR A 1 96 ? 7.483 -9.220 -3.318 1.00 83.00 96 THR A N 1
ATOM 690 C CA . THR A 1 96 ? 8.019 -9.887 -2.117 1.00 83.00 96 THR A CA 1
ATOM 691 C C . THR A 1 96 ? 9.518 -10.171 -2.206 1.00 83.00 96 THR A C 1
ATOM 693 O O . THR A 1 96 ? 10.164 -10.437 -1.191 1.00 83.00 96 THR A O 1
ATOM 696 N N . LEU A 1 97 ? 10.094 -10.090 -3.410 1.00 87.19 97 LEU A N 1
ATOM 697 C CA . LEU A 1 97 ? 11.523 -10.290 -3.652 1.00 87.19 97 LEU A CA 1
ATOM 698 C C . LEU A 1 97 ? 12.321 -8.981 -3.648 1.00 87.19 97 LEU A C 1
ATOM 700 O O . LEU A 1 97 ? 13.552 -9.025 -3.717 1.00 87.19 97 LEU A O 1
ATOM 704 N N . LEU A 1 98 ? 11.645 -7.832 -3.559 1.00 89.50 98 LEU A N 1
ATOM 705 C CA . LEU A 1 98 ? 12.276 -6.517 -3.530 1.00 89.50 98 LEU A CA 1
ATOM 706 C C . LEU A 1 98 ? 13.089 -6.322 -2.246 1.00 89.50 98 LEU A C 1
ATOM 708 O O . LEU A 1 98 ? 12.650 -6.677 -1.148 1.00 89.50 98 LEU A O 1
ATOM 712 N N . LYS A 1 99 ? 14.290 -5.752 -2.378 1.00 91.69 99 LYS A N 1
ATOM 713 C CA . LYS A 1 99 ? 15.225 -5.548 -1.265 1.00 91.69 99 LYS A CA 1
ATOM 714 C C . LYS A 1 99 ? 15.961 -4.233 -1.419 1.00 91.69 99 LYS A C 1
ATOM 716 O O . LYS A 1 99 ? 16.486 -3.947 -2.485 1.00 91.69 99 LYS A O 1
ATOM 721 N N . ASN A 1 100 ? 16.076 -3.474 -0.338 1.00 90.81 100 ASN A N 1
ATOM 722 C CA . ASN A 1 100 ? 16.928 -2.294 -0.285 1.00 90.81 100 ASN A CA 1
ATOM 723 C C . ASN A 1 100 ? 18.338 -2.659 -0.785 1.00 90.81 100 ASN A C 1
ATOM 725 O O . ASN A 1 100 ? 19.005 -3.511 -0.197 1.00 90.81 100 ASN A O 1
ATOM 729 N N . SER A 1 101 ? 18.782 -2.033 -1.872 1.00 89.44 101 SER A N 1
ATOM 730 C CA . SER A 1 101 ? 20.032 -2.370 -2.558 1.00 89.44 101 SER A CA 1
ATOM 731 C C . SER A 1 101 ? 21.275 -2.108 -1.706 1.00 89.44 101 SER A C 1
ATOM 733 O O . SER A 1 101 ? 22.296 -2.768 -1.895 1.00 89.44 101 SER A O 1
ATOM 735 N N . ALA A 1 102 ? 21.189 -1.188 -0.742 1.00 87.44 102 ALA A N 1
ATOM 736 C CA . ALA A 1 102 ? 22.287 -0.846 0.154 1.00 87.44 102 ALA A CA 1
ATOM 737 C C . ALA A 1 102 ? 22.395 -1.803 1.348 1.00 87.44 102 ALA A C 1
ATOM 739 O O . ALA A 1 102 ? 23.499 -2.134 1.776 1.00 87.44 102 ALA A O 1
ATOM 740 N N . THR A 1 103 ? 21.264 -2.242 1.909 1.00 91.12 103 THR A N 1
ATOM 741 C CA . THR A 1 103 ? 21.243 -3.026 3.161 1.00 91.12 103 THR A CA 1
ATOM 742 C C . THR A 1 103 ? 20.884 -4.497 2.968 1.00 91.12 103 THR A C 1
ATOM 744 O O . THR A 1 103 ? 21.094 -5.303 3.871 1.00 91.12 103 THR A O 1
ATOM 747 N N . GLY A 1 104 ? 20.312 -4.863 1.821 1.00 89.62 104 GLY A N 1
ATOM 748 C CA . GLY A 1 104 ? 19.730 -6.181 1.564 1.00 89.62 104 GLY A CA 1
ATOM 749 C C . GLY A 1 104 ? 18.434 -6.457 2.334 1.00 89.62 104 GLY A C 1
ATOM 750 O O . GLY A 1 104 ? 17.892 -7.560 2.223 1.00 89.62 104 GLY A O 1
ATOM 751 N N . ALA A 1 105 ? 17.930 -5.491 3.111 1.00 85.56 105 ALA A N 1
ATOM 752 C CA . ALA A 1 105 ? 16.678 -5.626 3.844 1.00 85.56 105 ALA A CA 1
ATOM 753 C C . ALA A 1 105 ? 15.506 -5.754 2.867 1.00 85.56 105 ALA A C 1
ATOM 755 O O . ALA A 1 105 ? 15.437 -5.015 1.886 1.00 85.56 105 ALA A O 1
ATOM 756 N N . ALA A 1 106 ? 14.588 -6.684 3.132 1.00 84.69 106 ALA A N 1
ATOM 757 C CA . ALA A 1 106 ? 13.378 -6.827 2.329 1.00 84.69 106 ALA A CA 1
ATOM 758 C C . ALA A 1 106 ? 12.558 -5.531 2.340 1.00 84.69 106 ALA A C 1
ATOM 760 O O . ALA A 1 106 ? 12.539 -4.813 3.344 1.00 84.69 106 ALA A O 1
ATOM 761 N N . LEU A 1 107 ? 11.883 -5.248 1.225 1.00 80.75 107 LEU A N 1
ATOM 762 C CA . LEU A 1 107 ? 10.878 -4.199 1.161 1.00 80.75 107 LEU A CA 1
ATOM 763 C C . LEU A 1 107 ? 9.845 -4.439 2.265 1.00 80.75 107 LEU A C 1
ATOM 765 O O . LEU A 1 107 ? 9.202 -5.487 2.319 1.00 80.75 107 LEU A O 1
ATOM 769 N N . VAL A 1 108 ? 9.679 -3.451 3.137 1.00 69.38 108 VAL A N 1
ATOM 770 C CA . VAL A 1 108 ? 8.584 -3.443 4.099 1.00 69.38 108 VAL A CA 1
ATOM 771 C C . VAL A 1 108 ? 7.403 -2.803 3.388 1.00 69.38 108 VAL A C 1
ATOM 773 O O . VAL A 1 108 ? 7.248 -1.589 3.416 1.00 69.38 108 VAL A O 1
ATOM 776 N N . THR A 1 109 ? 6.553 -3.615 2.758 1.00 60.66 109 THR A N 1
ATOM 777 C CA . THR A 1 109 ? 5.331 -3.169 2.054 1.00 60.66 109 THR A CA 1
ATOM 778 C C . THR A 1 109 ? 4.289 -2.512 2.970 1.00 60.66 109 THR A C 1
ATOM 780 O O . THR A 1 109 ? 3.196 -2.169 2.538 1.00 60.66 109 THR A O 1
ATOM 783 N N . ASN A 1 110 ? 4.620 -2.348 4.250 1.00 50.75 110 ASN A N 1
ATOM 784 C CA . ASN A 1 110 ? 3.666 -2.286 5.341 1.00 50.75 110 ASN A CA 1
ATOM 785 C C . ASN A 1 110 ? 3.782 -0.992 6.160 1.00 50.75 110 ASN A C 1
ATOM 787 O O . ASN A 1 110 ? 3.351 -0.947 7.309 1.00 50.75 110 ASN A O 1
ATOM 791 N N . GLY A 1 111 ? 4.432 0.037 5.613 1.00 47.53 111 GLY A N 1
ATOM 792 C CA . GLY A 1 111 ? 4.710 1.287 6.313 1.00 47.53 111 GLY A CA 1
ATOM 793 C C . GLY A 1 111 ? 4.850 2.453 5.352 1.00 47.53 111 GLY A C 1
ATOM 794 O O . GLY A 1 111 ? 5.945 2.986 5.231 1.00 47.53 111 GLY A O 1
ATOM 795 N N . ASN A 1 112 ? 3.755 2.802 4.668 1.00 46.91 112 ASN A N 1
ATOM 796 C CA . ASN A 1 112 ? 3.517 4.082 3.980 1.00 46.91 112 ASN A CA 1
ATOM 797 C C . ASN A 1 112 ? 4.650 4.620 3.085 1.00 46.91 112 ASN A C 1
ATOM 799 O O . ASN A 1 112 ? 4.716 5.815 2.817 1.00 46.91 112 ASN A O 1
ATOM 803 N N . THR A 1 113 ? 5.569 3.757 2.666 1.00 52.94 113 THR A N 1
ATOM 804 C CA . THR A 1 113 ? 6.495 4.057 1.591 1.00 52.94 113 THR A CA 1
ATOM 805 C C . THR A 1 113 ? 5.721 3.663 0.359 1.00 52.94 113 THR A C 1
ATOM 807 O O . THR A 1 113 ? 5.699 2.482 -0.001 1.00 52.94 113 THR A O 1
ATOM 810 N N . ASP A 1 114 ? 5.017 4.633 -0.235 1.00 66.06 114 ASP A N 1
ATOM 811 C CA . ASP A 1 114 ? 4.651 4.430 -1.622 1.00 66.06 114 ASP A CA 1
ATOM 812 C C . ASP A 1 114 ? 5.989 4.224 -2.372 1.00 66.06 114 ASP A C 1
ATOM 814 O O . ASP A 1 114 ? 7.085 4.667 -1.976 1.00 66.06 114 ASP A O 1
ATOM 818 N N . LEU A 1 115 ? 5.948 3.329 -3.348 1.00 77.31 115 LEU A N 1
ATOM 819 C CA . LEU A 1 115 ? 7.102 3.089 -4.195 1.00 77.31 115 LEU A CA 1
ATOM 820 C C . LEU A 1 115 ? 6.898 3.902 -5.451 1.00 77.31 115 LEU A C 1
ATOM 822 O O . LEU A 1 115 ? 5.855 3.829 -6.079 1.00 77.31 115 LEU A O 1
ATOM 826 N N . SER A 1 116 ? 7.911 4.609 -5.899 1.00 83.56 116 SER A N 1
ATOM 827 C CA . SER A 1 116 ? 7.920 5.136 -7.248 1.00 83.56 116 SER A CA 1
ATOM 828 C C . SER A 1 116 ? 8.530 4.093 -8.175 1.00 83.56 116 SER A C 1
ATOM 830 O O . SER A 1 116 ? 9.662 3.639 -7.979 1.00 83.56 116 SER A O 1
ATOM 832 N N . VAL A 1 117 ? 7.771 3.697 -9.195 1.00 86.25 117 VAL A N 1
ATOM 833 C CA . VAL A 1 117 ? 8.311 2.915 -10.306 1.00 86.25 117 VAL A CA 1
ATOM 834 C C . VAL A 1 117 ? 8.830 3.883 -11.352 1.00 86.25 117 VAL A C 1
ATOM 836 O O . VAL A 1 117 ? 8.100 4.765 -11.810 1.00 86.25 117 VAL A O 1
ATOM 839 N N . ARG A 1 118 ? 10.082 3.687 -11.747 1.00 87.81 118 ARG A N 1
ATOM 840 C CA . ARG A 1 118 ? 10.713 4.400 -12.850 1.00 87.81 118 ARG A CA 1
ATOM 841 C C . ARG A 1 118 ? 10.969 3.431 -13.991 1.00 87.81 118 ARG A C 1
ATOM 843 O O . ARG A 1 118 ? 11.538 2.357 -13.786 1.00 87.81 118 ARG A O 1
ATOM 850 N N . VAL A 1 119 ? 10.565 3.830 -15.190 1.00 88.25 119 VAL A N 1
ATOM 851 C CA . VAL A 1 119 ? 10.881 3.109 -16.424 1.00 88.25 119 VAL A CA 1
ATOM 852 C C . VAL A 1 119 ? 11.785 3.980 -17.274 1.00 88.25 119 VAL A C 1
ATOM 854 O O . VAL A 1 119 ? 11.410 5.094 -17.636 1.00 88.25 119 VAL A O 1
ATOM 857 N N . SER A 1 120 ? 12.955 3.447 -17.611 1.00 86.75 120 SER A N 1
ATOM 858 C CA . SER A 1 120 ? 13.895 4.059 -18.546 1.00 86.75 120 SER A CA 1
ATOM 859 C C . SER A 1 120 ? 13.969 3.204 -19.804 1.00 86.75 120 SER A C 1
ATOM 861 O O . SER A 1 120 ? 14.066 1.980 -19.728 1.00 86.75 120 SER A O 1
ATOM 863 N N . VAL A 1 121 ? 13.942 3.833 -20.975 1.00 85.06 121 VAL A N 1
ATOM 864 C CA . VAL A 1 121 ? 13.993 3.146 -22.276 1.00 85.06 121 VAL A CA 1
ATOM 865 C C . VAL A 1 121 ? 15.041 3.773 -23.179 1.00 85.06 121 VAL A C 1
ATOM 867 O O . VAL A 1 121 ? 15.243 4.988 -23.167 1.00 85.06 121 VAL A O 1
ATOM 870 N N . ARG A 1 122 ? 15.682 2.940 -24.000 1.00 81.88 122 ARG A N 1
ATOM 871 C CA . ARG A 1 122 ? 16.644 3.361 -25.022 1.00 81.88 122 ARG A CA 1
ATOM 872 C C . ARG A 1 122 ? 16.193 2.898 -26.397 1.00 81.88 122 ARG A C 1
ATOM 874 O O . ARG A 1 122 ? 15.812 1.743 -26.595 1.00 81.88 122 ARG A O 1
ATOM 881 N N . GLY A 1 123 ? 16.261 3.835 -27.340 1.00 75.31 123 GLY A N 1
ATOM 882 C CA . GLY A 1 123 ? 16.165 3.547 -28.767 1.00 75.31 123 GLY A CA 1
ATOM 883 C C . GLY A 1 123 ? 17.404 2.804 -29.282 1.00 75.31 123 GLY A C 1
ATOM 884 O O . GLY A 1 123 ? 18.251 2.383 -28.487 1.00 75.31 123 GLY A O 1
ATOM 885 N N . PRO A 1 124 ? 17.529 2.641 -30.604 1.00 67.50 124 PRO A N 1
ATOM 886 C CA . PRO A 1 124 ? 18.528 1.762 -31.176 1.00 67.50 124 PRO A CA 1
ATOM 887 C C . PRO A 1 124 ? 19.970 2.228 -30.947 1.00 67.50 124 PRO A C 1
ATOM 889 O O . PRO A 1 124 ? 20.292 3.402 -31.135 1.00 67.50 124 PRO A O 1
ATOM 892 N N . VAL A 1 125 ? 20.852 1.290 -30.579 1.00 56.53 125 VAL A N 1
ATOM 893 C CA . VAL A 1 125 ? 22.285 1.532 -30.290 1.00 56.53 125 VAL A CA 1
ATOM 894 C C . VAL A 1 125 ? 23.069 1.932 -31.543 1.00 56.53 125 VAL A C 1
ATOM 896 O O . VAL A 1 125 ? 24.092 2.608 -31.453 1.00 56.53 125 VAL A O 1
ATOM 899 N N . ALA A 1 126 ? 22.595 1.549 -32.729 1.00 49.69 126 ALA A N 1
ATOM 900 C CA . ALA A 1 126 ? 23.250 1.854 -33.996 1.00 49.69 126 ALA A CA 1
ATOM 901 C C . ALA A 1 126 ? 22.931 3.276 -34.494 1.00 49.69 126 ALA A C 1
ATOM 903 O O . ALA A 1 126 ? 22.339 3.461 -35.556 1.00 49.69 126 ALA A O 1
ATOM 904 N N . ILE A 1 127 ? 23.371 4.294 -33.757 1.00 50.25 127 ILE A N 1
ATOM 905 C CA . ILE A 1 127 ? 23.625 5.622 -34.325 1.00 50.25 127 ILE A CA 1
ATOM 906 C C . ILE A 1 127 ? 25.148 5.772 -34.305 1.00 50.25 127 ILE A C 1
ATOM 908 O O . ILE A 1 127 ? 25.765 5.595 -33.259 1.00 50.25 127 ILE A O 1
ATOM 912 N N . GLY A 1 128 ? 25.766 5.929 -35.482 1.00 44.88 128 GLY A N 1
ATOM 913 C CA . GLY A 1 128 ? 27.207 5.739 -35.696 1.00 44.88 128 GLY A CA 1
ATOM 914 C C . GLY A 1 128 ? 28.107 6.443 -34.672 1.00 44.88 128 GLY A C 1
ATOM 915 O O . GLY A 1 128 ? 27.717 7.419 -34.046 1.00 44.88 128 GLY A O 1
ATOM 916 N N . THR A 1 129 ? 29.349 5.975 -34.540 1.00 47.81 129 THR A N 1
ATOM 917 C CA . THR A 1 129 ? 30.358 6.337 -33.520 1.00 47.81 129 THR A CA 1
ATOM 918 C C . THR A 1 129 ? 30.593 7.838 -33.260 1.00 47.81 129 THR A C 1
ATOM 920 O O . THR A 1 129 ? 31.255 8.169 -32.284 1.00 47.81 129 THR A O 1
ATOM 923 N N . GLY A 1 130 ? 30.079 8.743 -34.102 1.00 45.34 130 GLY A N 1
ATOM 924 C CA . GLY A 1 130 ? 30.129 10.200 -33.920 1.00 45.34 130 GLY A CA 1
ATOM 925 C C . GLY A 1 130 ? 28.876 10.851 -33.308 1.00 45.34 130 GLY A C 1
ATOM 926 O O . GLY A 1 130 ? 28.930 12.031 -32.984 1.00 45.34 130 GLY A O 1
ATOM 927 N N . ASP A 1 131 ? 27.767 10.123 -33.137 1.00 44.47 131 ASP A N 1
ATOM 928 C CA . ASP A 1 131 ? 26.512 10.627 -32.545 1.00 44.47 131 ASP A CA 1
ATOM 929 C C . ASP A 1 131 ? 26.289 10.127 -31.104 1.00 44.47 131 ASP A C 1
ATOM 931 O O . ASP A 1 131 ? 25.303 10.505 -30.470 1.00 44.47 131 ASP A O 1
ATOM 935 N N . ALA A 1 132 ? 27.214 9.328 -30.555 1.00 43.19 132 ALA A N 1
ATOM 936 C CA . ALA A 1 132 ? 27.167 8.888 -29.160 1.00 43.19 132 ALA A CA 1
ATOM 937 C C . ALA A 1 132 ? 27.054 10.095 -28.211 1.00 43.19 132 ALA A C 1
ATOM 939 O O . ALA A 1 132 ? 26.148 10.124 -27.389 1.00 43.19 132 ALA A O 1
ATOM 940 N N . ASP A 1 133 ? 27.847 11.152 -28.421 1.00 43.84 133 ASP A N 1
ATOM 941 C CA . ASP A 1 133 ? 27.813 12.389 -27.617 1.00 43.84 133 ASP A CA 1
ATOM 942 C C . ASP A 1 133 ? 26.487 13.169 -27.713 1.00 43.84 133 ASP A C 1
ATOM 944 O O . ASP A 1 133 ? 26.127 13.939 -26.816 1.00 43.84 133 ASP A O 1
ATOM 948 N N . ARG A 1 134 ? 25.723 12.951 -28.792 1.00 42.81 134 ARG A N 1
ATOM 949 C CA . ARG A 1 134 ? 24.441 13.620 -29.047 1.00 42.81 134 ARG A CA 1
ATOM 950 C C . ARG A 1 134 ? 23.278 12.995 -28.279 1.00 42.81 134 ARG A C 1
ATOM 952 O O . ARG A 1 134 ? 22.275 13.669 -28.067 1.00 42.81 134 ARG A O 1
ATOM 959 N N . TYR A 1 135 ? 23.425 11.740 -27.856 1.00 43.28 135 TYR A N 1
ATOM 960 C CA . TYR A 1 135 ? 22.421 10.998 -27.089 1.00 43.28 135 TYR A CA 1
ATOM 961 C C . TYR A 1 135 ? 22.908 10.588 -25.687 1.00 43.28 135 TYR A C 1
ATOM 963 O O . TYR A 1 135 ? 22.086 10.228 -24.851 1.00 43.28 135 TYR A O 1
ATOM 971 N N . THR A 1 136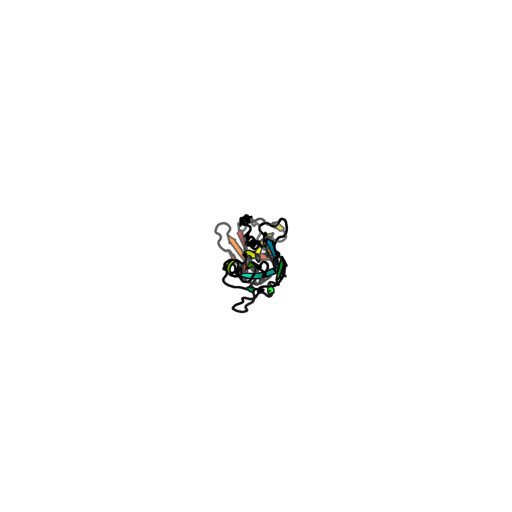 ? 24.206 10.695 -25.376 1.00 39.72 136 THR A N 1
ATOM 972 C CA . THR A 1 136 ? 24.766 10.411 -24.038 1.00 39.72 136 THR A CA 1
ATOM 973 C C . THR A 1 136 ? 24.601 11.554 -23.035 1.00 39.72 136 THR A C 1
ATOM 975 O O . THR A 1 136 ? 24.922 11.365 -21.864 1.00 39.72 136 THR A O 1
ATOM 978 N N . SER A 1 137 ? 24.102 12.727 -23.450 1.00 35.78 137 SER A N 1
ATOM 979 C CA . SER A 1 137 ? 24.067 13.921 -22.592 1.00 35.78 137 SER A CA 1
ATOM 980 C C . SER A 1 137 ? 22.694 14.362 -22.062 1.00 35.78 137 SER A C 1
ATOM 982 O O . SER A 1 137 ? 22.707 15.210 -21.174 1.00 35.78 137 SER A O 1
ATOM 984 N N . ALA A 1 138 ? 21.557 13.797 -22.522 1.00 34.78 138 ALA A N 1
ATOM 985 C CA . ALA A 1 138 ? 20.265 13.678 -21.797 1.00 34.78 138 ALA A CA 1
ATOM 986 C C . ALA A 1 138 ? 19.031 13.521 -22.732 1.00 34.78 138 ALA A C 1
ATOM 988 O O . ALA A 1 138 ? 18.942 14.235 -23.733 1.00 34.78 138 ALA A O 1
ATOM 989 N N . PRO A 1 139 ? 17.986 12.767 -22.327 1.00 45.88 139 PRO A N 1
ATOM 990 C CA . PRO A 1 139 ? 18.063 11.658 -21.386 1.00 45.88 139 PRO A CA 1
ATOM 991 C C . PRO A 1 139 ? 17.353 10.404 -21.915 1.00 45.88 139 PRO A C 1
ATOM 993 O O . PRO A 1 139 ? 16.432 10.462 -22.734 1.00 45.88 139 PRO A O 1
ATOM 996 N N . ASP A 1 140 ? 17.768 9.258 -21.382 1.00 46.06 140 ASP A N 1
ATOM 997 C CA . ASP A 1 140 ? 16.840 8.166 -21.107 1.00 46.06 140 ASP A CA 1
ATOM 998 C C . ASP A 1 140 ? 15.497 8.800 -20.691 1.00 46.06 140 ASP A C 1
ATOM 1000 O O . ASP A 1 140 ? 15.463 9.601 -19.756 1.00 46.06 140 ASP A O 1
ATOM 1004 N N . THR A 1 141 ? 14.413 8.593 -21.446 1.00 49.09 141 THR A N 1
ATOM 1005 C CA . THR A 1 141 ? 13.146 9.188 -21.013 1.00 49.09 141 THR A CA 1
ATOM 1006 C C . THR A 1 141 ? 12.723 8.422 -19.776 1.00 49.09 141 THR A C 1
ATOM 1008 O O . THR A 1 141 ? 12.638 7.196 -19.820 1.00 49.09 141 THR A O 1
ATOM 1011 N N . GLU A 1 142 ? 12.530 9.145 -18.682 1.00 48.81 142 GLU A N 1
ATOM 1012 C CA . GLU A 1 142 ? 12.054 8.602 -17.421 1.00 48.81 142 GLU A CA 1
ATOM 1013 C C . GLU A 1 142 ? 10.635 9.110 -17.219 1.00 48.81 142 GLU A C 1
ATOM 1015 O O . GLU A 1 142 ? 10.358 10.299 -17.395 1.00 48.81 142 GLU A O 1
ATOM 1020 N N . ASP A 1 143 ? 9.742 8.204 -16.857 1.00 51.91 143 ASP A N 1
ATOM 1021 C CA . ASP A 1 143 ? 8.442 8.567 -16.321 1.00 51.91 143 ASP A CA 1
ATOM 1022 C C . ASP A 1 143 ? 8.262 7.851 -14.985 1.00 51.91 143 ASP A C 1
ATOM 1024 O O . ASP A 1 143 ? 8.764 6.737 -14.779 1.00 51.91 143 ASP A O 1
ATOM 1028 N N . PHE A 1 144 ? 7.606 8.547 -14.065 1.00 55.62 144 PHE A N 1
ATOM 1029 C CA . PHE A 1 144 ? 7.443 8.136 -12.681 1.00 55.62 144 PHE A CA 1
ATOM 1030 C C . PHE A 1 144 ? 5.976 7.890 -12.419 1.00 55.62 144 PHE A C 1
ATOM 1032 O O . PHE A 1 144 ? 5.107 8.679 -12.788 1.00 55.62 144 PHE A O 1
ATOM 1039 N N . THR A 1 145 ? 5.681 6.807 -11.721 1.00 52.88 145 THR A N 1
ATOM 1040 C CA . THR A 1 145 ? 4.337 6.590 -11.207 1.00 52.88 145 THR A CA 1
ATOM 1041 C C . THR A 1 145 ? 4.418 6.040 -9.799 1.00 52.88 145 THR A C 1
ATOM 1043 O O . THR A 1 145 ? 5.161 5.094 -9.535 1.00 52.88 145 THR A O 1
ATOM 1046 N N . ALA A 1 146 ? 3.660 6.666 -8.901 1.00 53.47 146 ALA A N 1
ATOM 1047 C CA . ALA A 1 146 ? 3.524 6.214 -7.529 1.00 53.47 146 ALA A CA 1
ATOM 1048 C C . ALA A 1 146 ? 2.734 4.899 -7.490 1.00 53.47 146 ALA A C 1
ATOM 1050 O O . ALA A 1 146 ? 1.671 4.766 -8.097 1.00 53.47 146 ALA A O 1
ATOM 1051 N N . LEU A 1 147 ? 3.270 3.937 -6.758 1.00 47.62 147 LEU A N 1
ATOM 1052 C CA . LEU A 1 147 ? 2.704 2.642 -6.439 1.00 47.62 147 LEU A CA 1
ATOM 1053 C C . LEU A 1 147 ? 2.113 2.737 -5.039 1.00 47.62 147 LEU A C 1
ATOM 1055 O O . LEU A 1 147 ? 2.825 2.606 -4.043 1.00 47.62 147 LEU A O 1
ATOM 1059 N N . ASN A 1 148 ? 0.804 2.949 -4.963 1.00 57.91 148 ASN A N 1
ATOM 1060 C CA . ASN A 1 148 ? 0.118 2.952 -3.682 1.00 57.91 148 ASN A CA 1
ATOM 1061 C C . ASN A 1 148 ? -0.106 1.501 -3.223 1.00 57.91 148 ASN A C 1
ATOM 1063 O O . ASN A 1 148 ? -0.804 0.726 -3.886 1.00 57.91 148 ASN A O 1
ATOM 1067 N N . LEU A 1 149 ? 0.476 1.120 -2.087 1.00 55.09 149 LEU A N 1
ATOM 1068 C CA . LEU A 1 149 ? 0.347 -0.236 -1.528 1.00 55.09 149 LEU A CA 1
ATOM 1069 C C . LEU A 1 149 ? -0.965 -0.453 -0.750 1.00 55.09 149 LEU A C 1
ATOM 1071 O O . LEU A 1 149 ? -1.221 -1.540 -0.231 1.00 55.09 149 LEU A O 1
ATOM 1075 N N . GLY A 1 150 ? -1.837 0.554 -0.748 1.00 49.44 150 GLY A N 1
ATOM 1076 C CA . GLY A 1 150 ? -3.103 0.576 -0.038 1.00 49.44 150 GLY A CA 1
ATOM 1077 C C . GLY A 1 150 ? -2.964 1.211 1.341 1.00 49.44 150 GLY A C 1
ATOM 1078 O O . GLY A 1 150 ? -1.930 1.122 1.995 1.00 49.44 150 GLY A O 1
ATOM 1079 N N . VAL A 1 151 ? -4.047 1.842 1.792 1.00 56.31 151 VAL A N 1
ATOM 1080 C CA . VAL A 1 151 ? -4.206 2.288 3.179 1.00 56.31 151 VAL A CA 1
ATOM 1081 C C . VAL A 1 151 ? -5.231 1.364 3.842 1.00 56.31 151 VAL A C 1
ATOM 1083 O O . VAL A 1 151 ? -6.261 1.069 3.221 1.00 56.31 151 VAL A O 1
ATOM 1086 N N . PRO A 1 152 ? -5.000 0.886 5.078 1.00 54.00 152 PRO A N 1
ATOM 1087 C CA . PRO A 1 152 ? -6.025 0.179 5.827 1.00 54.00 152 PRO A CA 1
ATOM 1088 C C . PRO A 1 152 ? -7.261 1.056 6.031 1.00 54.00 152 PRO A C 1
ATOM 1090 O O . PRO A 1 152 ? -7.167 2.207 6.457 1.00 54.00 152 PRO A O 1
ATOM 1093 N N . THR A 1 153 ? -8.432 0.486 5.790 1.00 70.50 153 THR A N 1
ATOM 1094 C CA . THR A 1 153 ? -9.724 1.137 6.003 1.00 70.50 153 THR A CA 1
ATOM 1095 C C . THR A 1 153 ? -10.538 0.356 7.024 1.00 70.50 153 THR A C 1
ATOM 1097 O O . THR A 1 153 ? -10.572 -0.879 7.019 1.00 70.50 153 THR A O 1
ATOM 1100 N N . LEU A 1 154 ? -11.211 1.093 7.900 1.00 71.44 154 LEU A N 1
ATOM 1101 C CA . LEU A 1 154 ? -12.240 0.575 8.785 1.00 71.44 154 LEU A CA 1
ATOM 1102 C C . LEU A 1 154 ? -13.585 1.140 8.367 1.00 71.44 154 LEU A C 1
ATOM 1104 O O . LEU A 1 154 ? -13.729 2.333 8.117 1.00 71.44 154 LEU A O 1
ATOM 1108 N N . THR A 1 155 ? -14.587 0.273 8.303 1.00 77.56 155 THR A N 1
ATOM 1109 C CA . THR A 1 155 ? -15.977 0.696 8.138 1.00 77.56 155 THR A CA 1
ATOM 1110 C C . THR A 1 155 ? -16.774 0.248 9.359 1.00 77.56 155 THR A C 1
ATOM 1112 O O . THR A 1 155 ? -16.754 -0.948 9.682 1.00 77.56 155 THR A O 1
ATOM 1115 N N . PRO A 1 156 ? -17.482 1.166 10.044 1.00 71.69 156 PRO A N 1
ATOM 1116 C CA . PRO A 1 156 ? -18.396 0.801 11.117 1.00 71.69 156 PRO A CA 1
ATOM 1117 C C . PRO A 1 156 ? -19.413 -0.237 10.635 1.00 71.69 156 PRO A C 1
ATOM 1119 O O . PRO A 1 156 ? -20.048 -0.073 9.593 1.00 71.69 156 PRO A O 1
ATOM 1122 N N . GLY A 1 157 ? -19.542 -1.326 11.384 1.00 72.38 157 GLY A N 1
ATOM 1123 C CA . GLY A 1 157 ? -20.560 -2.345 11.168 1.00 72.38 157 GLY A CA 1
ATOM 1124 C C . GLY A 1 157 ? -21.771 -2.101 12.061 1.00 72.38 157 GLY A C 1
ATOM 1125 O O . GLY A 1 157 ? -21.934 -1.038 12.662 1.00 72.38 157 GLY A O 1
ATOM 1126 N N . ASN A 1 158 ? -22.644 -3.104 12.148 1.00 76.50 158 ASN A N 1
ATOM 1127 C CA . ASN A 1 158 ? -23.848 -2.983 12.959 1.00 76.50 158 ASN A CA 1
ATOM 1128 C C . ASN A 1 158 ? -23.524 -2.928 14.459 1.00 76.50 158 ASN A C 1
ATOM 1130 O O . ASN A 1 158 ? -22.704 -3.704 14.952 1.00 76.50 158 ASN A O 1
ATOM 1134 N N . VAL A 1 159 ? -24.247 -2.091 15.201 1.00 68.81 159 VAL A N 1
ATOM 1135 C CA . VAL A 1 159 ? -24.293 -2.143 16.670 1.00 68.81 159 VAL A CA 1
ATOM 1136 C C . VAL A 1 159 ? -25.482 -3.002 17.096 1.00 68.81 159 VAL A C 1
ATOM 1138 O O . VAL A 1 159 ? -26.574 -2.874 16.540 1.00 68.81 159 VAL A O 1
ATOM 1141 N N . VAL A 1 160 ? -25.278 -3.910 18.049 1.00 69.50 160 VAL A N 1
ATOM 1142 C CA . VAL A 1 160 ? -26.313 -4.826 18.550 1.00 69.50 160 VAL A CA 1
ATOM 1143 C C . VAL A 1 160 ? -26.432 -4.694 20.069 1.00 69.50 160 VAL A C 1
ATOM 1145 O O . VAL A 1 160 ? -25.434 -4.789 20.781 1.00 69.50 160 VAL A O 1
ATOM 1148 N N . PHE A 1 161 ? -27.658 -4.509 20.564 1.00 59.59 161 PHE A N 1
ATOM 1149 C CA . PHE A 1 161 ? -27.995 -4.534 21.992 1.00 59.59 161 PHE A CA 1
ATOM 1150 C C . PHE A 1 161 ? -28.786 -5.807 22.301 1.00 59.59 161 PHE A C 1
ATOM 1152 O O . PHE A 1 161 ? -29.938 -5.947 21.880 1.00 59.59 161 PHE A O 1
ATOM 1159 N N . GLY A 1 162 ? -28.179 -6.757 23.015 1.00 66.88 162 GLY A N 1
ATOM 1160 C CA . GLY A 1 162 ? -28.781 -8.081 23.202 1.00 66.88 162 GLY A CA 1
ATOM 1161 C C . GLY A 1 162 ? -29.020 -8.778 21.856 1.00 66.88 162 GLY A C 1
ATOM 1162 O O . GLY A 1 162 ? -28.067 -9.134 21.171 1.00 66.88 162 GLY A O 1
ATOM 1163 N N . SER A 1 163 ? -30.285 -8.967 21.467 1.00 68.88 163 SER A N 1
ATOM 1164 C CA . SER A 1 163 ? -30.683 -9.529 20.164 1.00 68.88 163 SER A CA 1
ATOM 1165 C C . SER A 1 163 ? -31.128 -8.483 19.129 1.00 68.88 163 SER A C 1
ATOM 1167 O O . SER A 1 163 ? -31.432 -8.845 17.991 1.00 68.88 163 SER A O 1
ATOM 1169 N N . THR A 1 164 ? -31.173 -7.198 19.489 1.00 68.94 164 THR A N 1
ATOM 1170 C CA . THR A 1 164 ? -31.693 -6.126 18.628 1.00 68.94 164 THR A CA 1
ATOM 1171 C C . THR A 1 164 ? -30.560 -5.445 17.870 1.00 68.94 164 THR A C 1
ATOM 1173 O O . THR A 1 164 ? -29.668 -4.852 18.476 1.00 68.94 164 THR A O 1
ATOM 1176 N N . SER A 1 165 ? -30.599 -5.495 16.536 1.00 72.50 165 SER A N 1
ATOM 1177 C CA . SER A 1 165 ? -29.679 -4.730 15.689 1.00 72.50 165 SER A CA 1
ATOM 1178 C C . SER A 1 165 ? -30.140 -3.282 15.559 1.00 72.50 165 SER A C 1
ATOM 1180 O O . SER A 1 165 ? -31.299 -3.022 15.246 1.00 72.50 165 SER A O 1
ATOM 1182 N N . MET A 1 166 ? -29.215 -2.350 15.759 1.00 65.50 166 MET A N 1
ATOM 1183 C CA . MET A 1 166 ? -29.451 -0.909 15.654 1.00 65.50 166 MET A CA 1
ATOM 1184 C C . MET A 1 166 ? -28.961 -0.315 14.327 1.00 65.50 166 MET A C 1
ATOM 1186 O O . MET A 1 166 ? -29.171 0.867 14.068 1.00 65.50 166 MET A O 1
ATOM 1190 N N . GLY A 1 167 ? -28.344 -1.132 13.466 1.00 66.88 167 GLY A N 1
ATOM 1191 C CA . GLY A 1 167 ? -27.763 -0.699 12.194 1.00 66.88 167 GLY A CA 1
ATOM 1192 C C . GLY A 1 167 ? -26.380 -0.054 12.343 1.00 66.88 167 GLY A C 1
ATOM 1193 O O . GLY A 1 167 ? -25.666 -0.316 13.312 1.00 66.88 167 GLY A O 1
ATOM 1194 N N . THR A 1 168 ? -25.998 0.774 11.365 1.00 63.88 168 THR A N 1
ATOM 1195 C CA . THR A 1 168 ? -24.668 1.406 11.222 1.00 63.88 168 THR A CA 1
ATOM 1196 C C . THR A 1 168 ? -24.662 2.914 11.522 1.00 63.88 168 THR A C 1
ATOM 1198 O O . THR A 1 168 ? -23.728 3.618 11.144 1.00 63.88 168 THR A O 1
ATOM 1201 N N . ASN A 1 169 ? -25.714 3.446 12.151 1.00 58.19 169 ASN A N 1
ATOM 1202 C CA . ASN A 1 169 ? -25.780 4.857 12.534 1.00 58.19 169 ASN A CA 1
ATOM 1203 C C . ASN A 1 169 ? -24.673 5.227 13.538 1.00 58.19 169 ASN A C 1
ATOM 1205 O O . ASN A 1 169 ? -24.289 4.432 14.391 1.00 58.19 169 ASN A O 1
ATOM 1209 N N . ALA A 1 170 ? -24.184 6.466 13.455 1.00 52.19 170 ALA A N 1
ATOM 1210 C CA . ALA A 1 170 ? -23.081 6.963 14.284 1.00 52.19 170 ALA A CA 1
ATOM 1211 C C . ALA A 1 170 ? -23.494 7.352 15.718 1.00 52.19 170 ALA A C 1
ATOM 1213 O O . ALA A 1 170 ? -22.645 7.697 16.536 1.00 52.19 170 ALA A O 1
ATOM 1214 N N . THR A 1 171 ? -24.792 7.359 16.035 1.00 55.59 171 THR A N 1
ATOM 1215 C CA . THR A 1 171 ? -25.295 7.829 17.332 1.00 55.59 171 THR A CA 1
ATOM 1216 C C . THR A 1 171 ? -26.519 7.031 17.753 1.00 55.59 171 THR A C 1
ATOM 1218 O O . THR A 1 171 ? -27.472 6.895 16.984 1.00 55.59 171 THR A O 1
ATOM 1221 N N . TYR A 1 172 ? -26.503 6.547 18.994 1.00 57.88 172 TYR A N 1
ATOM 1222 C CA . TYR A 1 172 ? -27.599 5.807 19.612 1.00 57.88 172 TYR A CA 1
ATOM 1223 C C . TYR A 1 172 ? -27.876 6.355 21.011 1.00 57.88 172 TYR A C 1
ATOM 1225 O O . TYR A 1 172 ? -26.942 6.661 21.752 1.00 57.88 172 TYR A O 1
ATOM 1233 N N . THR A 1 173 ? -29.154 6.449 21.374 1.00 56.62 173 THR A N 1
ATOM 1234 C CA . THR A 1 173 ? -29.579 6.633 22.767 1.00 56.62 173 THR A CA 1
ATOM 1235 C C . THR A 1 173 ? -29.791 5.251 23.371 1.00 56.62 173 THR A C 1
ATOM 1237 O O . THR A 1 173 ? -30.499 4.431 22.781 1.00 56.62 173 THR A O 1
ATOM 1240 N N . MET A 1 174 ? -29.158 4.970 24.509 1.00 57.16 174 MET A N 1
ATOM 1241 C CA . MET A 1 174 ? -29.302 3.681 25.183 1.00 57.16 174 MET A CA 1
ATOM 1242 C C . MET A 1 174 ? -30.440 3.714 26.193 1.00 57.16 174 MET A C 1
ATOM 1244 O O . MET A 1 174 ? -30.477 4.598 27.039 1.00 57.16 174 MET A O 1
ATOM 1248 N N . THR A 1 175 ? -31.321 2.711 26.115 1.00 56.47 175 THR A N 1
ATOM 1249 C CA . THR A 1 175 ? -32.436 2.528 27.059 1.00 56.47 175 THR A CA 1
ATOM 1250 C C . THR A 1 175 ? -32.359 1.209 27.841 1.00 56.47 175 THR A C 1
ATOM 1252 O O . THR A 1 175 ? -33.373 0.675 28.293 1.00 56.47 175 THR A O 1
ATOM 1255 N N . SER A 1 176 ? -31.180 0.569 27.901 1.00 60.53 176 SER A N 1
ATOM 1256 C CA . SER A 1 176 ? -31.009 -0.720 28.590 1.00 60.53 176 SER A CA 1
ATOM 1257 C C . SER A 1 176 ? -29.599 -0.917 29.153 1.00 60.53 176 SER A C 1
ATOM 1259 O O . SER A 1 176 ? -28.621 -0.508 28.534 1.00 60.53 176 SER A O 1
ATOM 1261 N N . LEU A 1 177 ? -29.507 -1.645 30.271 1.00 60.44 177 LEU A N 1
ATOM 1262 C CA . LEU A 1 177 ? -28.261 -2.038 30.952 1.00 60.44 177 LEU A CA 1
ATOM 1263 C C . LEU A 1 177 ? -27.549 -3.254 30.317 1.00 60.44 177 LEU A C 1
ATOM 1265 O O . LEU A 1 177 ? -26.672 -3.853 30.937 1.00 60.44 177 LEU A O 1
ATOM 1269 N N . SER A 1 178 ? -27.954 -3.681 29.120 1.00 69.25 178 SER A N 1
ATOM 1270 C CA . SER A 1 178 ? -27.388 -4.874 28.479 1.00 69.25 178 SER A CA 1
ATOM 1271 C C . SER A 1 178 ? -26.025 -4.589 27.843 1.00 69.25 178 SER A C 1
ATOM 1273 O O . SER A 1 178 ? -25.751 -3.469 27.415 1.00 69.25 178 SER A O 1
ATOM 1275 N N . ALA A 1 179 ? -25.192 -5.627 27.726 1.00 76.94 179 ALA A N 1
ATOM 1276 C CA . ALA A 1 179 ? -23.938 -5.545 26.984 1.00 76.94 179 ALA A CA 1
ATOM 1277 C C . ALA A 1 179 ? -24.176 -5.147 25.514 1.00 76.94 179 ALA A C 1
ATOM 1279 O O . ALA A 1 179 ? -25.198 -5.499 24.911 1.00 76.94 179 ALA A O 1
ATOM 1280 N N . VAL A 1 180 ? -23.207 -4.433 24.941 1.00 82.25 180 VAL A N 1
ATOM 1281 C CA . VAL A 1 180 ? -23.265 -3.908 23.568 1.00 82.25 180 VAL A CA 1
ATOM 1282 C C . VAL A 1 180 ? -22.279 -4.667 22.710 1.00 82.25 180 VAL A C 1
ATOM 1284 O O . VAL A 1 180 ? -21.096 -4.708 23.035 1.00 82.25 180 VAL A O 1
ATOM 1287 N N . THR A 1 181 ? -22.725 -5.227 21.593 1.00 87.44 181 THR A N 1
ATOM 1288 C CA . THR A 1 181 ? -21.822 -5.817 20.605 1.00 87.44 181 THR A CA 1
ATOM 1289 C C . THR A 1 181 ? -21.607 -4.837 19.462 1.00 87.44 181 THR A C 1
ATOM 1291 O O . THR A 1 181 ? -22.544 -4.435 18.771 1.00 87.44 181 THR A O 1
ATOM 1294 N N . ILE A 1 182 ? -20.351 -4.459 19.265 1.00 87.12 182 ILE A N 1
ATOM 1295 C CA . ILE A 1 182 ? -19.890 -3.583 18.193 1.00 87.12 182 ILE A CA 1
ATOM 1296 C C . ILE A 1 182 ? -19.299 -4.478 17.112 1.00 87.12 182 ILE A C 1
ATOM 1298 O O . ILE A 1 182 ? -18.415 -5.282 17.405 1.00 87.12 182 ILE A O 1
ATOM 1302 N N . ASN A 1 183 ? -19.776 -4.341 15.879 1.00 87.50 183 ASN A N 1
ATOM 1303 C CA . ASN A 1 183 ? -19.215 -5.025 14.719 1.00 87.50 183 ASN A CA 1
ATOM 1304 C C . ASN A 1 183 ? -18.539 -4.002 13.803 1.00 87.50 183 ASN A C 1
ATOM 1306 O O . ASN A 1 183 ? -18.961 -2.847 13.744 1.00 87.50 183 ASN A O 1
ATOM 1310 N N . TRP A 1 184 ? -17.523 -4.419 13.057 1.00 91.06 184 TRP A N 1
ATOM 1311 C CA . TRP A 1 184 ? -16.882 -3.596 12.029 1.00 91.06 184 TRP A CA 1
ATOM 1312 C C . TRP A 1 184 ? -16.436 -4.443 10.843 1.00 91.06 184 TRP A C 1
ATOM 1314 O O . TRP A 1 184 ? -16.442 -5.670 10.891 1.00 91.06 184 TRP A O 1
ATOM 1324 N N . THR A 1 185 ? -16.069 -3.781 9.753 1.00 86.69 185 THR A N 1
ATOM 1325 C CA . THR A 1 185 ? -15.379 -4.413 8.628 1.00 86.69 185 THR A CA 1
ATOM 1326 C C . THR A 1 185 ? -14.003 -3.787 8.492 1.00 86.69 185 THR A C 1
ATOM 1328 O O . THR A 1 185 ? -13.870 -2.565 8.532 1.00 86.69 185 THR A O 1
ATOM 1331 N N . TYR A 1 186 ? -12.988 -4.632 8.345 1.00 84.50 186 TYR A N 1
ATOM 1332 C CA . TYR A 1 186 ? -11.618 -4.226 8.066 1.00 84.50 186 TYR A CA 1
ATOM 1333 C C . TYR A 1 186 ? -11.276 -4.588 6.621 1.00 84.50 186 TYR A C 1
ATOM 1335 O O . TYR A 1 186 ? -11.526 -5.720 6.199 1.00 84.50 186 TYR A O 1
ATOM 1343 N N . ALA A 1 187 ? -10.704 -3.647 5.874 1.00 80.38 187 ALA A N 1
ATOM 1344 C CA . ALA A 1 187 ? -10.227 -3.883 4.518 1.00 80.38 187 ALA A CA 1
ATOM 1345 C C . ALA A 1 187 ? -8.878 -3.195 4.286 1.00 80.38 187 ALA A C 1
ATOM 1347 O O . ALA A 1 187 ? -8.663 -2.069 4.730 1.00 80.38 187 ALA A O 1
ATOM 1348 N N . HIS A 1 188 ? -7.991 -3.854 3.544 1.00 72.75 188 HIS A N 1
ATOM 1349 C CA . HIS A 1 188 ? -6.729 -3.291 3.075 1.00 72.75 188 HIS A CA 1
ATOM 1350 C C . HIS A 1 188 ? -6.743 -3.251 1.545 1.00 72.75 188 HIS A C 1
ATOM 1352 O O . HIS A 1 188 ? -7.133 -4.232 0.915 1.00 72.75 188 HIS A O 1
ATOM 1358 N N . GLY A 1 189 ? -6.352 -2.121 0.946 1.00 52.12 189 GLY A N 1
ATOM 1359 C CA . GLY A 1 189 ? -6.425 -1.910 -0.508 1.00 52.12 189 GLY A CA 1
ATOM 1360 C C . GLY A 1 189 ? -5.520 -2.825 -1.346 1.00 52.12 189 GLY A C 1
ATOM 1361 O O . GLY A 1 189 ? -5.705 -2.895 -2.559 1.00 52.12 189 GLY A O 1
ATOM 1362 N N . GLY A 1 190 ? -4.575 -3.531 -0.716 1.00 61.97 190 GLY A N 1
ATOM 1363 C CA . GLY A 1 190 ? -3.666 -4.475 -1.369 1.00 61.97 190 GLY A CA 1
ATOM 1364 C C . GLY A 1 190 ? -3.826 -5.934 -0.935 1.00 61.97 190 GLY A C 1
ATOM 1365 O O . GLY A 1 190 ? -4.641 -6.274 -0.076 1.00 61.97 190 GLY A O 1
ATOM 1366 N N . SER A 1 191 ? -3.035 -6.829 -1.533 1.00 50.47 191 SER A N 1
ATOM 1367 C CA . SER A 1 191 ? -3.110 -8.268 -1.264 1.00 50.47 191 SER A CA 1
ATOM 1368 C C . SER A 1 191 ? -2.643 -8.628 0.155 1.00 50.47 191 SER A C 1
ATOM 1370 O O . SER A 1 191 ? -1.449 -8.781 0.400 1.00 50.47 191 SER A O 1
ATOM 1372 N N . GLY A 1 192 ? -3.590 -8.866 1.063 1.00 52.84 192 GLY A N 1
ATOM 1373 C CA . GLY A 1 192 ? -3.402 -9.866 2.121 1.00 52.84 192 GLY A CA 1
ATOM 1374 C C . GLY A 1 192 ? -3.058 -9.378 3.525 1.00 52.84 192 GLY A C 1
ATOM 1375 O O . GLY A 1 192 ? -2.748 -10.214 4.372 1.00 52.84 192 GLY A O 1
ATOM 1376 N N . GLU A 1 193 ? -3.149 -8.085 3.824 1.00 66.75 193 GLU A N 1
ATOM 1377 C CA . GLU A 1 193 ? -3.015 -7.657 5.216 1.00 66.75 193 GLU A CA 1
ATOM 1378 C C . GLU A 1 193 ? -4.335 -7.839 5.968 1.00 66.75 193 GLU A C 1
ATOM 1380 O O . GLU A 1 193 ? -5.342 -7.194 5.675 1.00 66.75 193 GLU A O 1
ATOM 1385 N N . ALA A 1 194 ? -4.331 -8.760 6.931 1.00 80.50 194 ALA A N 1
ATOM 1386 C CA . ALA A 1 194 ? -5.435 -8.971 7.854 1.00 80.50 194 ALA A CA 1
ATOM 1387 C C . ALA A 1 194 ? -5.298 -8.057 9.078 1.00 80.50 194 ALA A C 1
ATOM 1389 O O . ALA A 1 194 ? -4.194 -7.656 9.465 1.00 80.50 194 ALA A O 1
ATOM 1390 N N . GLN A 1 195 ? -6.422 -7.792 9.743 1.00 88.06 195 GLN A N 1
ATOM 1391 C CA . GLN A 1 195 ? -6.395 -7.204 11.075 1.00 88.06 195 GLN A CA 1
ATOM 1392 C C . GLN A 1 195 ? -5.576 -8.095 12.020 1.00 88.06 195 GLN A C 1
ATOM 1394 O O . GLN A 1 195 ? -5.793 -9.304 12.102 1.00 88.06 195 GLN A O 1
ATOM 1399 N N . HIS A 1 196 ? -4.670 -7.480 12.769 1.00 90.94 196 HIS A N 1
ATOM 1400 C CA . HIS A 1 196 ? -3.853 -8.130 13.788 1.00 90.94 196 HIS A CA 1
ATOM 1401 C C . HIS A 1 196 ? -4.249 -7.709 15.198 1.00 90.94 196 HIS A C 1
ATOM 1403 O O . HIS A 1 196 ? -4.259 -8.536 16.108 1.00 90.94 196 HIS A O 1
ATOM 1409 N N . SER A 1 197 ? -4.586 -6.435 15.396 1.00 92.44 197 SER A N 1
ATOM 1410 C CA . SER A 1 197 ? -5.084 -5.952 16.679 1.00 92.44 197 SER A CA 1
ATOM 1411 C C . SER A 1 197 ? -6.147 -4.875 16.525 1.00 92.44 197 SER A C 1
ATOM 1413 O O . SER A 1 197 ? -6.254 -4.228 15.484 1.00 92.44 197 SER A O 1
ATOM 1415 N N . TYR A 1 198 ? -6.952 -4.703 17.569 1.00 95.50 198 TYR A N 1
ATOM 1416 C CA . TYR A 1 198 ? -7.989 -3.681 17.647 1.00 95.50 198 TYR A CA 1
ATOM 1417 C C . TYR A 1 198 ? -7.969 -2.958 18.993 1.00 95.50 198 TYR A C 1
ATOM 1419 O O . TYR A 1 198 ? -7.425 -3.466 19.973 1.00 95.50 198 TYR A O 1
ATOM 1427 N N . ARG A 1 199 ? -8.600 -1.787 19.047 1.00 95.44 199 ARG A N 1
ATOM 1428 C CA . ARG A 1 199 ? -8.865 -1.018 20.261 1.00 95.44 199 ARG A CA 1
ATOM 1429 C C . ARG A 1 199 ? -10.241 -0.376 20.158 1.00 95.44 199 ARG A C 1
ATOM 1431 O O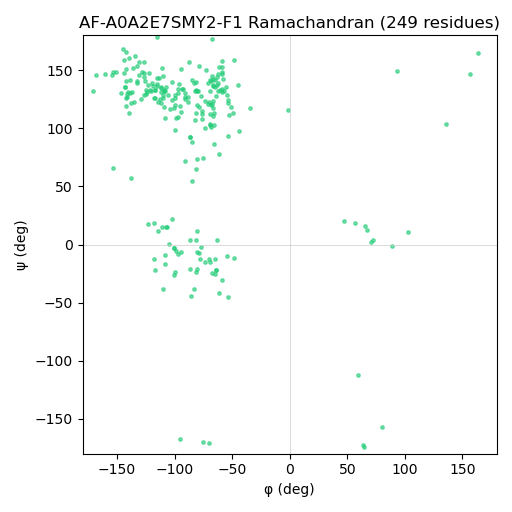 . ARG A 1 199 ? -10.519 0.336 19.198 1.00 95.44 199 ARG A O 1
ATOM 1438 N N . VAL A 1 200 ? -11.083 -0.612 21.156 1.00 93.50 200 VAL A N 1
ATOM 1439 C CA . VAL A 1 200 ? -12.418 -0.021 21.270 1.00 93.50 200 VAL A CA 1
ATOM 1440 C C . VAL A 1 200 ? -12.431 0.927 22.459 1.00 93.50 200 VAL A C 1
ATOM 1442 O O . VAL A 1 200 ? -12.126 0.524 23.582 1.00 93.50 200 VAL A O 1
ATOM 1445 N N . LYS A 1 201 ? -12.820 2.175 22.205 1.00 93.12 201 LYS A N 1
ATOM 1446 C CA . LYS A 1 201 ? -12.986 3.225 23.210 1.00 93.12 201 LYS A CA 1
ATOM 1447 C C . LYS A 1 201 ? -14.449 3.637 23.297 1.00 93.12 201 LYS A C 1
ATOM 1449 O O . LYS A 1 201 ? -15.112 3.801 22.271 1.00 93.12 201 LYS A O 1
ATOM 1454 N N . LEU A 1 202 ? -14.935 3.832 24.517 1.00 91.25 202 LEU A N 1
ATOM 1455 C CA . LEU A 1 202 ? -16.214 4.477 24.798 1.00 91.25 202 LEU A CA 1
ATOM 1456 C C . LEU A 1 202 ? -15.930 5.875 25.333 1.00 91.25 202 LEU A C 1
ATOM 1458 O O . LEU A 1 202 ? -15.173 6.023 26.291 1.00 91.25 202 LEU A O 1
ATOM 1462 N N . LEU A 1 203 ? -16.557 6.882 24.744 1.00 89.25 203 LEU A N 1
ATOM 1463 C CA . LEU A 1 203 ? -16.429 8.271 25.149 1.00 89.25 203 LEU A CA 1
ATOM 1464 C C . LEU A 1 203 ? -17.805 8.835 25.504 1.00 89.25 203 LEU A C 1
ATOM 1466 O O . LEU A 1 203 ? -18.818 8.462 24.902 1.00 89.25 203 LEU A O 1
ATOM 1470 N N . GLU A 1 204 ? -17.849 9.751 26.464 1.00 90.38 204 GLU A N 1
ATOM 1471 C CA . GLU A 1 204 ? -19.022 10.593 26.680 1.00 90.38 204 GLU A CA 1
ATOM 1472 C C . GLU A 1 204 ? -19.253 11.456 25.432 1.00 90.38 204 GLU A C 1
ATOM 1474 O O . GLU A 1 204 ? -18.322 12.069 24.909 1.00 90.38 204 GLU A O 1
ATOM 1479 N N . TYR A 1 205 ? -20.494 11.494 24.941 1.00 85.50 205 TYR A N 1
ATOM 1480 C CA . TYR A 1 205 ? -20.805 12.106 23.648 1.00 85.50 205 TYR A CA 1
ATOM 1481 C C . TYR A 1 205 ? -20.471 13.604 23.577 1.00 85.50 205 TYR A C 1
ATOM 1483 O O . TYR A 1 205 ? -19.954 14.060 22.562 1.00 85.50 205 TYR A O 1
ATOM 1491 N N . GLU A 1 206 ? -20.760 14.369 24.634 1.00 87.94 206 GLU A N 1
ATOM 1492 C CA . GLU A 1 206 ? -20.578 15.828 24.613 1.00 87.94 206 GLU A CA 1
ATOM 1493 C C . GLU A 1 206 ? -19.155 16.259 24.971 1.00 87.94 206 GLU A C 1
ATOM 1495 O O . GLU A 1 206 ? -18.589 17.130 24.312 1.00 87.94 206 GLU A O 1
ATOM 1500 N N . SER A 1 207 ? -18.566 15.660 26.006 1.00 91.38 207 SER A N 1
ATOM 1501 C CA . SER A 1 207 ? -17.247 16.064 26.501 1.00 91.38 207 SER A CA 1
ATOM 1502 C C . SER A 1 207 ? -16.090 15.370 25.778 1.00 91.38 207 SER A C 1
ATOM 1504 O O . SER A 1 207 ? -14.957 15.850 25.832 1.00 91.38 207 SER A O 1
ATOM 1506 N N . GLY A 1 208 ? -16.347 14.222 25.140 1.00 88.94 208 GLY A N 1
ATOM 1507 C CA . GLY A 1 208 ? -15.306 13.346 24.609 1.00 88.94 208 GLY A CA 1
ATOM 1508 C C . GLY A 1 208 ? -14.451 12.682 25.693 1.00 88.94 208 GLY A C 1
ATOM 1509 O O . GLY A 1 208 ? -13.397 12.136 25.374 1.00 88.94 208 GLY A O 1
ATOM 1510 N N . VAL A 1 209 ? -14.858 12.726 26.966 1.00 94.31 209 VAL A N 1
ATOM 1511 C CA . VAL A 1 209 ? -14.143 12.045 28.053 1.00 94.31 209 VAL A CA 1
ATOM 1512 C C . VAL A 1 209 ? -14.197 10.540 27.826 1.00 94.31 209 VAL A C 1
ATOM 1514 O O . VAL A 1 209 ? -15.270 9.969 27.643 1.00 94.31 209 VAL A O 1
ATOM 1517 N N . GLU A 1 210 ? -13.035 9.891 27.852 1.00 96.00 210 GLU A N 1
ATOM 1518 C CA . GLU A 1 210 ? -12.930 8.436 27.769 1.00 96.00 210 GLU A CA 1
ATOM 1519 C C . GLU A 1 210 ? -13.508 7.796 29.038 1.00 96.00 210 GLU A C 1
ATOM 1521 O O . GLU A 1 210 ? -13.067 8.062 30.155 1.00 96.00 210 GLU A O 1
ATOM 1526 N N . LEU A 1 211 ? -14.519 6.952 28.850 1.00 94.00 211 LEU A N 1
ATOM 1527 C CA . LEU A 1 211 ? -15.198 6.204 29.907 1.00 94.00 211 LEU A CA 1
ATOM 1528 C C . LEU A 1 211 ? -14.711 4.755 29.979 1.00 94.00 211 LEU A C 1
ATOM 1530 O O . LEU A 1 211 ? -14.811 4.113 31.025 1.00 94.00 211 LEU A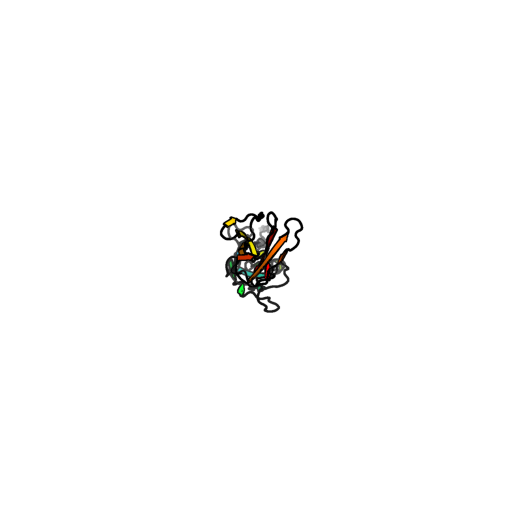 O 1
ATOM 1534 N N . PHE A 1 212 ? -14.229 4.231 28.853 1.00 94.44 212 PHE A N 1
ATOM 1535 C CA . PHE A 1 212 ? -13.701 2.883 28.725 1.00 94.44 212 PHE A CA 1
ATOM 1536 C C . PHE A 1 212 ? -12.701 2.805 27.573 1.00 94.44 212 PHE A C 1
ATOM 1538 O O . PHE A 1 212 ? -12.914 3.405 26.519 1.00 94.44 212 PHE A O 1
ATOM 1545 N N . ASP A 1 213 ? -11.682 1.970 27.752 1.00 96.19 213 ASP A N 1
ATOM 1546 C CA . ASP A 1 213 ? -10.728 1.591 26.721 1.00 96.19 213 ASP A CA 1
ATOM 1547 C C . ASP A 1 213 ? -10.371 0.109 26.864 1.00 96.19 213 ASP A C 1
ATOM 1549 O O . ASP A 1 213 ? -9.947 -0.342 27.931 1.00 96.19 213 ASP A O 1
ATOM 1553 N N . SER A 1 214 ? -10.516 -0.660 25.783 1.00 95.81 214 SER A N 1
ATOM 1554 C CA . SER A 1 214 ? -10.089 -2.063 25.764 1.00 95.81 214 SER A CA 1
ATOM 1555 C C . SER A 1 214 ? -8.567 -2.226 25.815 1.00 95.81 214 SER A C 1
ATOM 1557 O O . SER A 1 214 ? -8.079 -3.343 25.991 1.00 95.81 214 SER A O 1
ATOM 1559 N N . GLY A 1 215 ? -7.818 -1.147 25.569 1.00 96.69 215 GLY A N 1
ATOM 1560 C CA . GLY A 1 215 ? -6.427 -1.212 25.149 1.00 96.69 215 GLY A CA 1
ATOM 1561 C C . GLY A 1 215 ? -6.295 -1.875 23.775 1.00 96.69 215 GLY A C 1
ATOM 1562 O O . GLY A 1 215 ? -7.285 -2.195 23.111 1.00 96.69 215 GLY A O 1
ATOM 1563 N N . TRP A 1 216 ? -5.055 -2.098 23.343 1.00 95.56 216 TRP A N 1
ATOM 1564 C CA . TRP A 1 216 ? -4.786 -2.883 22.139 1.00 95.56 216 TRP A CA 1
ATOM 1565 C C . TRP A 1 216 ? -4.963 -4.374 22.425 1.00 95.56 216 TRP A C 1
ATOM 1567 O O . TRP A 1 216 ? -4.201 -4.965 23.186 1.00 95.56 216 TRP A O 1
ATOM 1577 N N . VAL A 1 217 ? -5.947 -4.984 21.775 1.00 96.56 217 VAL A N 1
ATOM 1578 C CA . VAL A 1 217 ? -6.228 -6.418 21.827 1.00 96.56 217 VAL A CA 1
ATOM 1579 C C . VAL A 1 217 ? -5.676 -7.076 20.569 1.00 96.56 217 VAL A C 1
ATOM 1581 O O . VAL A 1 217 ? -6.127 -6.773 19.467 1.00 96.56 217 VAL A O 1
ATOM 1584 N N . THR A 1 218 ? -4.715 -7.990 20.711 1.00 95.81 218 THR A N 1
ATOM 1585 C CA . THR A 1 218 ? -4.187 -8.785 19.589 1.00 95.81 218 THR A CA 1
ATOM 1586 C C . THR A 1 218 ? -5.203 -9.844 19.175 1.00 95.81 218 THR A C 1
ATOM 1588 O O . THR A 1 218 ? -5.350 -10.871 19.835 1.00 95.81 218 THR A O 1
ATOM 1591 N N . SER A 1 219 ? -5.945 -9.568 18.106 1.00 95.00 219 SER A N 1
ATOM 1592 C CA . SER A 1 219 ? -6.988 -10.430 17.562 1.00 95.00 219 SER A CA 1
ATOM 1593 C C . SER A 1 219 ? -7.428 -9.952 16.174 1.00 95.00 219 SER A C 1
ATOM 1595 O O . SER A 1 219 ? -7.530 -8.752 15.910 1.00 95.00 219 SER A O 1
ATOM 1597 N N . ALA A 1 220 ? -7.768 -10.910 15.311 1.00 91.12 220 ALA A N 1
ATOM 1598 C CA . ALA A 1 220 ? -8.381 -10.672 14.003 1.00 91.12 220 ALA A CA 1
ATOM 1599 C C . ALA A 1 220 ? -9.921 -10.575 14.064 1.00 91.12 220 ALA A C 1
ATOM 1601 O O . ALA A 1 220 ? -10.576 -10.489 13.028 1.00 91.12 220 ALA A O 1
ATOM 1602 N N . ALA A 1 221 ? -10.517 -10.637 15.261 1.00 94.06 221 ALA A N 1
ATOM 1603 C CA . ALA A 1 221 ? -11.964 -10.546 15.424 1.00 94.06 221 ALA A CA 1
ATOM 1604 C C . ALA A 1 221 ? -12.487 -9.191 14.940 1.00 94.06 221 ALA A C 1
ATOM 1606 O O . ALA A 1 221 ? -11.906 -8.155 15.244 1.00 94.06 221 ALA A O 1
ATOM 1607 N N . THR A 1 222 ? -13.624 -9.199 14.253 1.00 92.94 222 THR A N 1
ATOM 1608 C CA . THR A 1 222 ? -14.316 -7.994 13.771 1.00 92.94 222 THR A CA 1
ATOM 1609 C C . THR A 1 222 ? -15.519 -7.620 14.639 1.00 92.94 222 THR A C 1
ATOM 1611 O O . THR A 1 222 ? -16.460 -6.958 14.194 1.00 92.94 222 THR A O 1
ATOM 1614 N N . THR A 1 223 ? -15.508 -8.098 15.886 1.00 93.19 223 THR A N 1
ATOM 1615 C CA . THR A 1 223 ? -16.593 -7.937 16.852 1.00 93.19 223 THR A CA 1
ATOM 1616 C C . THR A 1 223 ? -16.025 -7.716 18.249 1.00 93.19 223 THR A C 1
ATOM 1618 O O . THR A 1 223 ? -15.094 -8.423 18.647 1.00 93.19 223 THR A O 1
ATOM 1621 N N . TYR A 1 224 ? -16.630 -6.827 19.033 1.00 92.62 224 TYR A N 1
ATOM 1622 C CA . TYR A 1 224 ? -16.286 -6.613 20.438 1.00 92.62 224 TYR A CA 1
ATOM 1623 C C . TYR A 1 224 ? -17.541 -6.462 21.290 1.00 92.62 224 TYR A C 1
ATOM 1625 O O . TYR A 1 224 ? -18.425 -5.677 20.953 1.00 92.62 224 TYR A O 1
ATOM 1633 N N . THR A 1 225 ? -17.611 -7.194 22.404 1.00 91.56 225 THR A N 1
ATOM 1634 C CA . THR A 1 225 ? -18.693 -7.027 23.382 1.00 91.56 225 THR A CA 1
ATOM 1635 C C . THR A 1 225 ? -18.226 -6.115 24.505 1.00 91.56 225 THR A C 1
ATOM 1637 O O . THR A 1 225 ? -17.380 -6.487 25.318 1.00 91.56 225 THR A O 1
ATOM 1640 N N . LEU A 1 226 ? -18.789 -4.914 24.534 1.00 88.12 226 LEU A N 1
ATOM 1641 C CA . LEU A 1 226 ? -18.552 -3.898 25.540 1.00 88.12 226 LEU A CA 1
ATOM 1642 C C . LEU A 1 226 ? -19.431 -4.179 26.763 1.00 88.12 226 LEU A C 1
ATOM 1644 O O . LEU A 1 226 ? -20.648 -3.980 26.748 1.00 88.12 226 LEU A O 1
ATOM 1648 N N . ASN A 1 227 ? -18.783 -4.646 27.828 1.00 87.38 227 ASN A N 1
ATOM 1649 C CA . ASN A 1 227 ? -19.396 -4.875 29.133 1.00 87.38 227 ASN A CA 1
ATOM 1650 C C . ASN A 1 227 ? -19.264 -3.610 29.992 1.00 87.38 227 ASN A C 1
ATOM 1652 O O . ASN A 1 227 ? -18.457 -3.563 30.918 1.00 87.38 227 ASN A O 1
ATOM 1656 N N . TYR A 1 228 ? -20.023 -2.571 29.646 1.00 85.00 228 TYR A N 1
ATOM 1657 C CA . TYR A 1 228 ? -20.069 -1.303 30.377 1.00 85.00 228 TYR A CA 1
ATOM 1658 C C . TYR A 1 228 ? -21.463 -1.094 30.983 1.00 85.00 228 TYR A C 1
ATOM 1660 O O . TYR A 1 228 ? -22.467 -1.479 30.388 1.00 85.00 228 TYR A O 1
ATOM 1668 N N . ALA A 1 229 ? -21.531 -0.509 32.180 1.00 85.62 229 ALA A N 1
ATOM 1669 C CA . ALA A 1 229 ? -22.795 -0.197 32.842 1.00 85.62 229 ALA A CA 1
ATOM 1670 C C . ALA A 1 229 ? -23.320 1.154 32.337 1.00 85.62 229 ALA A C 1
ATOM 1672 O O . ALA A 1 229 ? -22.998 2.204 32.890 1.00 85.62 229 ALA A O 1
ATOM 1673 N N . PHE A 1 230 ? -24.089 1.125 31.250 1.00 81.81 230 PHE A N 1
ATOM 1674 C CA . PHE A 1 230 ? -24.630 2.336 30.636 1.00 81.81 230 PHE A CA 1
ATOM 1675 C C . PHE A 1 230 ? -25.685 2.997 31.515 1.00 81.81 230 PHE A C 1
ATOM 1677 O O . PHE A 1 230 ? -26.509 2.325 32.132 1.00 81.81 230 PHE A O 1
ATOM 1684 N N . LEU A 1 231 ? -25.668 4.325 31.543 1.00 79.81 231 LEU A N 1
ATOM 1685 C CA . LEU A 1 231 ? -26.745 5.096 32.137 1.00 79.81 231 LEU A CA 1
ATOM 1686 C C . LEU A 1 231 ? -27.886 5.202 31.128 1.00 79.81 231 LEU A C 1
ATOM 1688 O O . LEU A 1 231 ? -27.660 5.366 29.928 1.00 79.81 231 LEU A O 1
ATOM 1692 N N . ASP A 1 232 ? -29.105 5.091 31.644 1.00 77.38 232 ASP A N 1
ATOM 1693 C CA . ASP A 1 232 ? -30.319 5.284 30.860 1.00 77.38 232 ASP A CA 1
ATOM 1694 C C . ASP A 1 232 ? -30.390 6.730 30.346 1.00 77.38 232 ASP A C 1
ATOM 1696 O O . ASP A 1 232 ? -29.941 7.654 31.030 1.00 77.38 232 ASP A O 1
ATOM 1700 N N . ASP A 1 233 ? -30.915 6.917 29.136 1.00 75.81 233 ASP A N 1
ATOM 1701 C CA . ASP A 1 233 ? -31.059 8.218 28.463 1.00 75.81 233 ASP A CA 1
ATOM 1702 C C . AS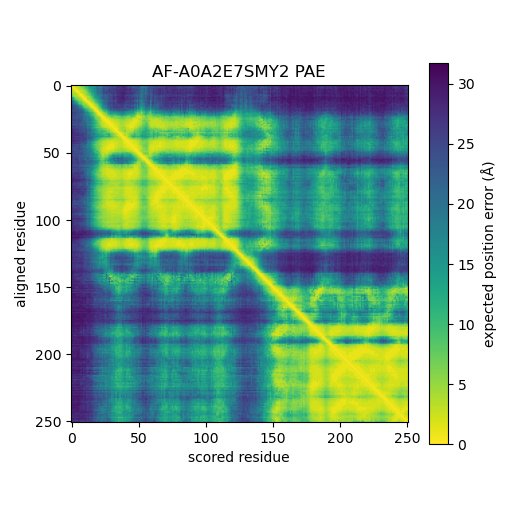P A 1 233 ? -29.755 9.033 28.278 1.00 75.81 233 ASP A C 1
ATOM 1704 O O . ASP A 1 233 ? -29.793 10.229 27.976 1.00 75.81 233 ASP A O 1
ATOM 1708 N N . PHE A 1 234 ? -28.583 8.396 28.374 1.00 77.75 234 PHE A N 1
ATOM 1709 C CA . PHE A 1 234 ? -27.296 9.012 28.032 1.00 77.75 234 PHE A CA 1
ATOM 1710 C C . PHE A 1 234 ? -26.858 8.709 26.594 1.00 77.75 234 PHE A C 1
ATOM 1712 O O . PHE A 1 234 ? -27.174 7.668 26.007 1.00 77.75 234 PHE A O 1
ATOM 1719 N N . LYS A 1 235 ? -26.087 9.642 26.021 1.00 79.81 235 LYS A N 1
ATOM 1720 C CA . LYS A 1 235 ? -25.444 9.491 24.711 1.00 79.81 235 LYS A CA 1
ATOM 1721 C C . LYS A 1 235 ? -23.969 9.166 24.878 1.00 79.81 235 LYS A C 1
ATOM 1723 O O . LYS A 1 235 ? -23.267 9.788 25.676 1.00 79.81 235 LYS A O 1
ATOM 1728 N N . TYR A 1 236 ? -23.497 8.258 24.038 1.00 83.31 236 TYR A N 1
ATOM 1729 C CA . TYR A 1 236 ? -22.110 7.822 24.016 1.00 83.31 236 TYR A CA 1
ATOM 1730 C C . TYR A 1 236 ? -21.566 7.821 22.593 1.00 83.31 236 TYR A C 1
ATOM 1732 O O . TYR A 1 236 ? -22.311 7.630 21.629 1.00 83.31 236 TYR A O 1
ATOM 1740 N N . THR A 1 237 ? -20.254 7.978 22.482 1.00 85.62 237 THR A N 1
ATOM 1741 C CA . THR A 1 237 ? -19.503 7.790 21.243 1.00 85.62 237 THR A CA 1
ATOM 1742 C C . THR A 1 237 ? -18.657 6.535 21.382 1.00 85.62 237 THR A C 1
ATOM 1744 O O . THR A 1 237 ? -17.918 6.381 22.350 1.00 85.62 237 THR A O 1
ATOM 1747 N N . VAL A 1 238 ? -18.743 5.633 20.409 1.00 86.19 238 VAL A N 1
ATOM 1748 C CA . VAL A 1 238 ? -17.840 4.483 20.308 1.00 86.19 238 VAL A CA 1
ATOM 1749 C C . VAL A 1 238 ? -16.807 4.793 19.234 1.00 86.19 238 VAL A C 1
ATOM 1751 O O . VAL A 1 238 ? -17.165 5.085 18.096 1.00 86.19 238 VAL A O 1
ATOM 1754 N N . SER A 1 239 ? -15.528 4.723 19.591 1.00 88.62 239 SER A N 1
ATOM 1755 C CA . SER A 1 239 ? -14.406 4.828 18.658 1.00 88.62 239 SER A CA 1
ATOM 1756 C C . SER A 1 239 ? -13.740 3.465 18.531 1.00 88.62 239 SER A C 1
ATOM 1758 O O . SER A 1 239 ? -13.460 2.805 19.531 1.00 88.62 239 SER A O 1
ATOM 1760 N N . MET A 1 240 ? -13.493 3.042 17.297 1.00 88.88 240 MET A N 1
ATOM 1761 C CA . MET A 1 240 ? -12.822 1.790 16.977 1.00 88.88 240 MET A CA 1
ATOM 1762 C C . MET A 1 240 ? -11.543 2.108 16.206 1.00 88.88 240 MET A C 1
ATOM 1764 O O . MET A 1 240 ? -11.539 2.980 15.348 1.00 88.88 240 MET A O 1
ATOM 1768 N N . GLN A 1 241 ? -10.450 1.437 16.553 1.00 91.31 241 GLN A N 1
ATOM 1769 C CA . GLN A 1 241 ? -9.165 1.539 15.870 1.00 91.31 241 GLN A CA 1
ATOM 1770 C C . GLN A 1 241 ? -8.632 0.134 15.611 1.00 9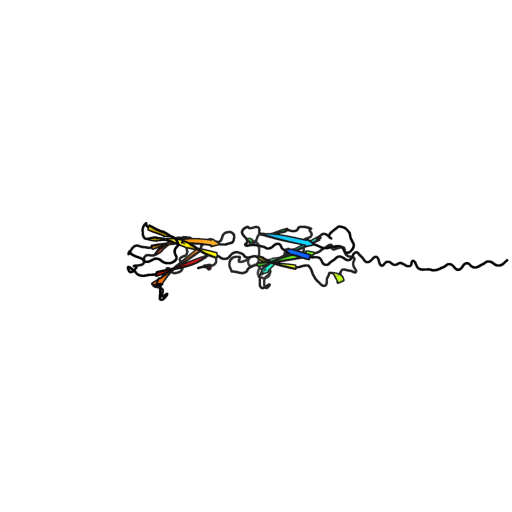1.31 241 GLN A C 1
ATOM 1772 O O . GLN A 1 241 ? -8.711 -0.724 16.488 1.00 91.31 241 GLN A O 1
ATOM 1777 N N . ALA A 1 242 ? -8.052 -0.115 14.446 1.00 88.69 242 ALA A N 1
ATOM 1778 C CA . ALA A 1 242 ? -7.458 -1.399 14.087 1.00 88.69 242 ALA A CA 1
ATOM 1779 C C . ALA A 1 242 ? -6.020 -1.214 13.627 1.00 88.69 242 ALA A C 1
ATOM 1781 O O . ALA A 1 242 ? -5.628 -0.142 13.169 1.00 88.69 242 ALA A O 1
ATOM 1782 N N . ARG A 1 243 ? -5.248 -2.292 13.724 1.00 86.31 243 ARG A N 1
ATOM 1783 C CA . ARG A 1 243 ? -3.913 -2.409 13.154 1.00 86.31 243 ARG A CA 1
ATOM 1784 C C . ARG A 1 243 ? -3.822 -3.634 12.268 1.00 86.31 243 ARG A C 1
ATOM 1786 O O . ARG A 1 243 ? -4.331 -4.698 12.627 1.00 86.31 243 ARG A O 1
ATOM 1793 N N . ASN A 1 244 ? -3.127 -3.494 11.146 1.00 82.56 244 ASN A N 1
ATOM 1794 C CA . ASN A 1 244 ? -2.626 -4.648 10.399 1.00 82.56 244 ASN A CA 1
ATOM 1795 C C . ASN A 1 244 ? -1.526 -5.371 11.202 1.00 82.56 244 ASN A C 1
ATOM 1797 O O . ASN A 1 244 ? -1.086 -4.917 12.265 1.00 82.56 244 ASN A O 1
ATOM 1801 N N . THR A 1 245 ? -1.026 -6.482 10.664 1.00 75.56 245 THR A N 1
ATOM 1802 C CA . THR A 1 245 ? 0.134 -7.243 11.179 1.00 75.56 245 THR A CA 1
ATOM 1803 C C . THR A 1 245 ? 1.412 -6.425 11.362 1.00 75.56 245 THR A C 1
ATOM 1805 O O . THR A 1 245 ? 2.360 -6.898 11.979 1.00 75.56 245 THR A O 1
ATOM 1808 N N . ASN A 1 246 ? 1.428 -5.193 10.863 1.00 66.19 246 ASN A N 1
ATOM 1809 C CA . ASN A 1 246 ? 2.569 -4.291 10.844 1.00 66.19 246 ASN A CA 1
ATOM 1810 C C . ASN A 1 246 ? 2.357 -3.046 11.709 1.00 66.19 246 ASN A C 1
ATOM 1812 O O . ASN A 1 246 ? 3.159 -2.118 11.672 1.00 66.19 246 ASN A O 1
ATOM 1816 N N . TYR A 1 247 ? 1.308 -3.049 12.534 1.00 77.44 247 TYR A N 1
ATOM 1817 C CA . TYR A 1 247 ? 0.989 -1.996 13.494 1.00 77.44 247 TYR A CA 1
ATOM 1818 C C . TYR A 1 247 ? 0.630 -0.634 12.879 1.00 77.44 247 TYR A C 1
ATOM 1820 O O . TYR A 1 247 ? 0.574 0.353 13.615 1.00 77.44 247 TYR A O 1
ATOM 1828 N N . VAL A 1 248 ? 0.312 -0.577 11.580 1.00 72.44 248 VAL A N 1
ATOM 1829 C CA . VAL A 1 248 ? -0.274 0.615 10.949 1.00 72.44 248 VAL A CA 1
ATOM 1830 C C . VAL A 1 248 ? -1.702 0.767 11.435 1.00 72.44 248 VAL A C 1
ATOM 1832 O O . VAL A 1 248 ? -2.522 -0.135 11.269 1.00 72.44 248 VAL A O 1
ATOM 1835 N N . GLU A 1 249 ? -1.981 1.906 12.056 1.00 80.69 249 GLU A N 1
ATOM 1836 C CA . GLU A 1 249 ? -3.267 2.216 12.662 1.00 80.69 249 GLU A CA 1
ATOM 1837 C C . GLU A 1 249 ? -4.256 2.789 11.643 1.00 80.69 249 GLU A C 1
ATOM 1839 O O . GLU A 1 249 ? -3.897 3.592 10.786 1.00 80.69 249 GLU A O 1
ATOM 1844 N N . THR A 1 250 ? -5.516 2.389 11.774 1.00 79.69 250 THR A N 1
ATOM 1845 C CA . THR A 1 250 ? -6.666 2.977 11.082 1.00 79.69 250 THR A CA 1
ATOM 1846 C C . THR A 1 250 ? -7.810 3.147 12.082 1.00 79.69 250 THR A C 1
ATOM 1848 O O . THR A 1 250 ? -7.871 2.413 13.075 1.00 79.69 250 THR A O 1
ATOM 1851 N N . THR A 1 251 ? -8.679 4.129 11.855 1.00 81.19 251 THR A N 1
ATOM 1852 C CA . THR A 1 251 ? -9.780 4.560 12.741 1.00 81.19 251 THR A CA 1
ATOM 1853 C C . THR A 1 251 ? -11.063 4.714 11.957 1.00 81.19 251 THR A C 1
ATOM 1855 O O . THR A 1 251 ? -10.979 5.371 10.896 1.00 81.19 251 THR A O 1
#

Solvent-accessible surface area (backbone atoms only — not comparable to full-atom values): 14750 Å² total; per-residue (Å²): 143,80,84,83,82,77,80,81,80,87,72,83,83,82,71,75,63,72,74,69,67,75,50,60,47,76,63,44,50,45,60,56,87,52,61,57,42,63,57,81,61,37,72,51,41,46,47,77,49,23,50,42,54,92,60,95,78,65,62,60,57,53,40,27,36,31,49,33,39,24,35,70,86,66,82,44,48,29,44,67,69,52,83,40,80,42,71,75,51,60,52,76,41,57,66,87,74,28,22,31,72,89,76,66,46,65,60,68,82,60,65,92,64,38,31,25,39,36,45,35,47,36,59,64,82,87,54,61,94,86,47,50,75,76,60,73,76,70,67,67,31,69,31,77,39,60,36,40,56,47,64,66,44,57,44,81,32,45,36,28,52,78,92,46,75,71,44,64,68,90,69,60,74,38,84,60,72,59,48,35,37,44,33,43,46,79,48,44,53,22,75,78,65,50,58,32,25,35,31,49,34,37,20,39,54,87,81,60,48,76,77,43,67,69,51,84,41,83,40,67,70,53,61,47,76,48,86,54,87,55,60,72,82,40,56,49,34,79,48,58,34,38,17,35,80,64,68,48,75,32,96

pLDDT: mean 73.77, std 17.38, range [34.78, 96.69]

Sequence (251 aa):
MALSGGALGCSKIGGEGIAGQPQYAAPTVSVAAIGTVTANPHTVSWTYSQKQQGQRAGAAPQEFYRIEYISDDGSITYSDTGWVSGADTSYATDLTLLKNSATGAALVTNGNTDLSVRVSVRGPVAIGTGDADRYTSAPDTEDFTALNLGVPTLTPGNVVFGSTSMGTNATYTMTSLSAVTINWTYAHGGSGEAQHSYRVKLLEYESGVELFDSGWVTSAATTYTLNYAFLDDFKYTVSMQARNTNYVETT

Nearest PDB structures (foldseek):
  7ne1-assembly1_B  TM=3.709E-01  e=1.688E-04  Mus musculus
  2ibg-assembly4_D  TM=3.085E-01  e=4.557E-05  Drosophila melanogaster
  4ziq-assembly1_A-2  TM=3.194E-01  e=5.627E-04  Escherichia coli K-12
  4y5x-assembly2_I  TM=4.243E-01  e=1.302E-02  Homo sapiens
  8fn9-assembly2_D  TM=6.365E-01  e=2.089E-01  Homo sapiens

Secondary structure (DSSP, 8-state):
----------------------PBPPPEEEEPP-----SSSEEEEEEEE-BBTT-SS-BPPP-EEEEEEEETTS--EEEE---EES--SEEEE-GGG-B-TTT-PBP-TTSS-PEEEEEEEE--S-S-TTSHHHHSSS--EEEEEEE----EEEEEEEEEETTEEEES-S--B----S-EEEEEEEEESSS---EEEEEEEEEETTT--EEEE---EE---SEEEE---PPTT-BEEEEEEEEETT--EE-

Mean predicted aligned error: 14.71 Å

Foldseek 3Di:
DDDDDDPDDPDDPPPPPVVVPQDKDDKAKDKDAADAAADPQDKTFMDIFIDRPPDPDDTQAWQWKKKWKAFPVRPWTFDIPDIDTDRDRMDTHGQQCTAGPVPRHRDPLFPPRFIKMKMFIHGDPPPDPVCCVVDVPDDRHIDIYTHHNWDKEKAWAWKDFPHDTPGRDQKDADADQGKIKTFIDIDTSYPDFAWQWKKKWKAFPPPRHTPDIPPIDGDRHRMDTHNDRDDHRGIIGIDMWTATVNRRIDD

Radius of gyration: 33.01 Å; Cα contacts (8 Å, |Δi|>4): 519; chains: 1; bounding box: 76×38×122 Å